Protein AF-A0A3B9ALX6-F1 (afdb_monomer)

Mean predicted aligned error: 11.9 Å

Secondary structure (DSSP, 8-state):
-HHHHHHHHHHHHHHHHHHTT-----S-----TTPPPPPPP--TTEEEEPPEEEEE---SS-TT----S--EEEEE--EEEESSPPBHHHHHHHHHHHHHHHHHHHTT-B----S-S---SSPPB-SGGGGG--TTTTT-TTS--TTGGGB--GGGSGGG---B-GGG-EEEEEEE-HHHHHTSPTTS---GGGGEEEEEEE-S--TTHHHHS-TTS--HHHHHHTTTSGGGTTSBP-S--HHHHHHHHHHHHHHHHHH-S-SS-PPPP-PPPHHHHHHHHTTT-SS-SSTTSSS-SB-TT--BSS---

Foldseek 3Di:
DVVVVVVVVVVVVVVVVVVVPDPDPPVDCPDDPPDDDDDDDDDPQKDKDAKDKAWPDPPPVPPPPPCPDPIDIDTDHIDIDGPDFAALQNLVVVLVVLLLVVQQVLVVQFDDDDPDPPDDPDGHHDPVCSVVDDPPVLCDDPDPNSCVVQWDDDPRDDPPDTDGDLVVSKDKFKDFQPVVVVPDDPPDPDDSVVRIDMDMDRQDAQLCCQCVVCVPDPCVVSSVDCSPPPVRRRPHDHRDDPVNQQRSQRVVQVVVVVVVPDPPDDDGRDDDDPRRVLSVLLVPDHPAPGSLRDPDLADPVRDGSDPDD

Structure (mmCIF, N/CA/C/O backbone):
data_AF-A0A3B9ALX6-F1
#
_entry.id   AF-A0A3B9ALX6-F1
#
loop_
_atom_site.group_PDB
_atom_site.id
_atom_site.type_symbol
_atom_site.label_atom_id
_atom_site.label_alt_id
_atom_site.label_comp_id
_atom_site.label_asym_id
_atom_site.label_entity_id
_atom_site.label_seq_id
_atom_site.pdbx_PDB_ins_code
_atom_site.Cartn_x
_atom_site.Cartn_y
_atom_site.Cartn_z
_atom_site.occupancy
_atom_site.B_iso_or_equiv
_atom_site.auth_seq_id
_atom_site.auth_comp_id
_atom_site.auth_asym_id
_atom_site.auth_atom_id
_atom_site.pdbx_PDB_model_num
ATOM 1 N N . MET A 1 1 ? 71.024 -20.162 21.682 1.00 55.72 1 MET A N 1
ATOM 2 C CA . MET A 1 1 ? 71.011 -18.723 21.321 1.00 55.72 1 MET A CA 1
ATOM 3 C C . MET A 1 1 ? 70.711 -18.464 19.838 1.00 55.72 1 MET A C 1
ATOM 5 O O . MET A 1 1 ? 69.825 -17.667 19.570 1.00 55.72 1 MET A O 1
ATOM 9 N N . LYS A 1 2 ? 71.318 -19.179 18.871 1.00 55.72 2 LYS A N 1
ATOM 10 C CA . LYS A 1 2 ? 71.062 -18.961 17.425 1.00 55.72 2 LYS A CA 1
ATOM 11 C C . LYS A 1 2 ? 69.601 -19.184 16.971 1.00 55.72 2 LYS A C 1
ATOM 13 O O . LYS A 1 2 ? 69.100 -18.382 16.195 1.00 55.72 2 LYS A O 1
ATOM 18 N N . LYS A 1 3 ? 68.883 -20.195 17.488 1.00 57.44 3 LYS A N 1
ATOM 19 C CA . LYS A 1 3 ? 67.459 -20.436 17.140 1.00 57.44 3 LYS A CA 1
ATOM 20 C C . LYS A 1 3 ? 66.511 -19.311 17.598 1.00 57.44 3 LYS A C 1
ATOM 22 O O . LYS A 1 3 ? 65.563 -18.999 16.890 1.00 57.44 3 LYS A O 1
ATOM 27 N N . LEU A 1 4 ? 66.807 -18.661 18.729 1.00 60.97 4 LEU A N 1
ATOM 28 C CA . LEU A 1 4 ? 66.015 -17.537 19.248 1.00 60.97 4 LEU A CA 1
ATOM 29 C C . LEU A 1 4 ? 66.218 -16.270 18.397 1.00 60.97 4 LEU A C 1
ATOM 31 O O . LEU A 1 4 ? 65.262 -15.559 18.114 1.00 60.97 4 LEU A O 1
ATOM 35 N N . GLN A 1 5 ? 67.444 -16.043 17.905 1.00 66.62 5 GLN A N 1
ATOM 36 C CA . GLN A 1 5 ? 67.754 -14.933 16.993 1.00 66.62 5 GLN A CA 1
ATOM 37 C C . GLN A 1 5 ? 67.078 -15.078 15.621 1.00 66.62 5 GLN A C 1
ATOM 39 O O . GLN A 1 5 ? 66.597 -14.088 15.082 1.00 66.62 5 GLN A O 1
ATOM 44 N N . HIS A 1 6 ? 66.986 -16.297 15.071 1.00 69.56 6 HIS A N 1
ATOM 45 C CA . HIS A 1 6 ? 66.300 -16.528 13.790 1.00 69.56 6 HIS A CA 1
ATOM 46 C C . HIS A 1 6 ? 64.781 -16.338 13.917 1.00 69.56 6 HIS A C 1
ATOM 48 O O . HIS A 1 6 ? 64.161 -15.775 13.022 1.00 69.56 6 HIS A O 1
ATOM 54 N N . SER A 1 7 ? 64.189 -16.735 15.050 1.00 73.69 7 SER A N 1
ATOM 55 C CA . SER A 1 7 ? 62.761 -16.521 15.316 1.00 73.69 7 SER A CA 1
ATOM 56 C C . SER A 1 7 ? 62.418 -15.039 15.518 1.00 73.69 7 SER A C 1
ATOM 58 O O . SER A 1 7 ? 61.363 -14.594 15.078 1.00 73.69 7 SER A O 1
ATOM 60 N N . PHE A 1 8 ? 63.319 -14.266 16.137 1.00 79.44 8 PHE A N 1
ATOM 61 C CA . PHE A 1 8 ? 63.150 -12.822 16.319 1.00 79.44 8 PHE A CA 1
ATOM 62 C C . PHE A 1 8 ? 63.258 -12.063 14.989 1.00 79.44 8 PHE A C 1
ATOM 64 O O . PHE A 1 8 ? 62.434 -11.201 14.711 1.00 79.44 8 PHE A O 1
ATOM 71 N N . LEU A 1 9 ? 64.215 -12.436 14.130 1.00 78.38 9 LEU A N 1
ATOM 72 C CA . LEU A 1 9 ? 64.346 -11.896 12.770 1.00 78.38 9 LEU A CA 1
ATOM 73 C C . LEU A 1 9 ? 63.114 -12.184 11.902 1.00 78.38 9 LEU A C 1
ATOM 75 O O . LEU A 1 9 ? 62.685 -11.315 11.150 1.00 78.38 9 LEU A O 1
ATOM 79 N N . LEU A 1 10 ? 62.521 -13.373 12.032 1.00 80.50 10 LEU A N 1
ATOM 80 C CA . LEU A 1 10 ? 61.328 -13.757 11.276 1.00 80.50 10 LEU A CA 1
ATOM 81 C C . LEU A 1 10 ? 60.083 -12.982 11.739 1.00 80.50 10 LEU A C 1
ATOM 83 O O . LEU A 1 10 ? 59.301 -12.537 10.904 1.00 80.50 10 LEU A O 1
ATOM 87 N N . LEU A 1 11 ? 59.947 -12.735 13.047 1.00 80.50 11 LEU A N 1
ATOM 88 C CA . LEU A 1 11 ? 58.916 -11.857 13.620 1.00 80.50 11 LEU A CA 1
ATOM 89 C C . LEU A 1 11 ? 59.075 -10.396 13.179 1.00 80.50 11 LEU A C 1
ATOM 91 O O . LEU A 1 11 ? 58.088 -9.745 12.852 1.00 80.50 11 LEU A O 1
ATOM 95 N N . LEU A 1 12 ? 60.310 -9.894 13.120 1.00 81.00 12 LEU A N 1
ATOM 96 C CA . LEU A 1 12 ? 60.612 -8.534 12.662 1.00 81.00 12 LEU A CA 1
ATOM 97 C C . LEU A 1 12 ? 60.322 -8.366 11.163 1.00 81.00 12 LEU A C 1
ATOM 99 O O . LEU A 1 12 ? 59.802 -7.336 10.744 1.00 81.00 12 LEU A O 1
ATOM 103 N N . PHE A 1 13 ? 60.584 -9.404 10.365 1.00 80.25 13 PHE A N 1
ATOM 104 C CA . PHE A 1 13 ? 60.240 -9.435 8.944 1.00 80.25 13 PHE A CA 1
ATOM 105 C C . PHE A 1 13 ? 58.720 -9.490 8.716 1.00 80.25 13 PHE A C 1
ATOM 107 O O . PHE A 1 13 ? 58.198 -8.788 7.854 1.00 80.25 13 PHE A O 1
ATOM 114 N N . LEU A 1 14 ? 57.989 -10.259 9.532 1.00 77.81 14 LEU A N 1
ATOM 115 C CA . LEU A 1 14 ? 56.522 -10.304 9.501 1.00 77.81 14 LEU A CA 1
ATOM 116 C C . LEU A 1 14 ? 55.895 -8.967 9.931 1.00 77.81 14 LEU A C 1
ATOM 118 O O . LEU A 1 14 ? 54.927 -8.519 9.321 1.00 77.81 14 LEU A O 1
ATOM 122 N N . ALA A 1 15 ? 56.477 -8.299 10.931 1.00 74.50 15 ALA A N 1
ATOM 123 C CA . ALA A 1 15 ? 56.065 -6.961 11.354 1.00 74.50 15 ALA A CA 1
ATOM 124 C C . ALA A 1 15 ? 56.340 -5.900 10.271 1.00 74.50 15 ALA A C 1
ATOM 126 O O . ALA A 1 15 ? 55.510 -5.020 10.053 1.00 74.50 15 ALA A O 1
ATOM 127 N N . ALA A 1 16 ? 57.458 -6.009 9.543 1.00 73.25 16 ALA A N 1
ATOM 128 C CA . ALA A 1 16 ? 57.767 -5.132 8.411 1.00 73.25 16 ALA A CA 1
ATOM 129 C C . ALA A 1 16 ? 56.810 -5.344 7.220 1.00 73.25 16 ALA A C 1
ATOM 131 O O . ALA A 1 16 ? 56.384 -4.373 6.596 1.00 73.25 16 ALA A O 1
ATOM 132 N N . LEU A 1 17 ? 56.407 -6.591 6.942 1.00 71.12 17 LEU A N 1
ATOM 133 C CA . LEU A 1 17 ? 55.386 -6.906 5.932 1.00 71.12 17 LEU A CA 1
ATOM 134 C C . LEU A 1 17 ? 53.999 -6.363 6.316 1.00 71.12 17 LEU A C 1
ATOM 136 O O . LEU A 1 17 ? 53.287 -5.847 5.455 1.00 71.12 17 LEU A O 1
ATOM 140 N N . ALA A 1 18 ? 53.635 -6.423 7.602 1.00 66.38 18 ALA A N 1
ATOM 141 C CA . ALA A 1 18 ? 52.386 -5.853 8.107 1.00 66.38 18 ALA A CA 1
ATOM 142 C C . ALA A 1 18 ? 52.375 -4.312 8.049 1.00 66.38 18 ALA A C 1
ATOM 144 O O . ALA A 1 18 ? 51.361 -3.723 7.683 1.00 66.38 18 ALA A O 1
ATOM 145 N N . ALA A 1 19 ? 53.508 -3.656 8.331 1.00 64.31 19 ALA A N 1
ATOM 146 C CA . ALA A 1 19 ? 53.644 -2.198 8.238 1.00 64.31 19 ALA A CA 1
ATOM 147 C C . ALA A 1 19 ? 53.643 -1.676 6.785 1.00 64.31 19 ALA A C 1
ATOM 149 O O . ALA A 1 19 ? 53.253 -0.537 6.540 1.00 64.31 19 ALA A O 1
ATOM 150 N N . SER A 1 20 ? 54.036 -2.505 5.810 1.00 58.59 20 SER A N 1
ATOM 151 C CA . SER A 1 20 ? 54.040 -2.139 4.385 1.00 58.59 20 SER A CA 1
ATOM 152 C C . SER A 1 20 ? 52.653 -2.180 3.726 1.00 58.59 20 SER A C 1
ATOM 154 O O . SER A 1 20 ? 52.511 -1.713 2.598 1.00 58.59 20 SER A O 1
ATOM 156 N N . CYS A 1 21 ? 51.628 -2.713 4.398 1.00 60.62 21 CYS A N 1
ATOM 157 C CA . CYS A 1 21 ? 50.251 -2.761 3.890 1.00 60.62 21 CYS A CA 1
ATOM 158 C C . CYS A 1 21 ? 49.402 -1.556 4.334 1.00 60.62 21 CYS A C 1
ATOM 160 O O . CYS A 1 21 ? 48.183 -1.660 4.461 1.00 60.62 21 CYS A O 1
ATOM 162 N N . GLY A 1 22 ? 50.020 -0.397 4.563 1.00 58.09 22 GLY A N 1
ATOM 163 C CA . GLY A 1 22 ? 49.290 0.863 4.645 1.00 58.09 22 GLY A CA 1
ATOM 164 C C . GLY A 1 22 ? 48.881 1.297 3.241 1.00 58.09 22 GLY A C 1
ATOM 165 O O . GLY A 1 22 ? 49.732 1.713 2.458 1.00 58.09 22 GLY A O 1
ATOM 166 N N . ARG A 1 23 ? 47.592 1.194 2.897 1.00 61.50 23 ARG A N 1
ATOM 167 C CA . ARG A 1 23 ? 47.055 1.809 1.674 1.00 61.50 23 ARG A CA 1
ATOM 168 C C . ARG A 1 23 ? 47.271 3.321 1.767 1.00 61.50 23 ARG A C 1
ATOM 170 O O . ARG A 1 23 ? 46.512 4.010 2.437 1.00 61.50 23 ARG A O 1
ATOM 177 N N . SER A 1 24 ? 48.313 3.839 1.120 1.00 62.28 24 SER A N 1
ATOM 178 C CA . SER A 1 24 ? 48.444 5.276 0.900 1.00 62.28 24 SER A CA 1
ATOM 179 C C . SER A 1 24 ? 47.418 5.672 -0.159 1.00 62.28 24 SER A C 1
ATOM 181 O O . SER A 1 24 ? 47.592 5.355 -1.339 1.00 62.28 24 SER A O 1
ATOM 183 N N . GLU A 1 25 ? 46.331 6.323 0.245 1.00 64.69 25 GLU A N 1
ATOM 184 C CA . GLU A 1 25 ? 45.408 6.956 -0.696 1.00 64.69 25 GLU A CA 1
ATOM 185 C C . GLU A 1 25 ? 46.153 8.103 -1.387 1.00 64.69 25 GLU A C 1
ATOM 187 O O . GLU A 1 25 ? 46.295 9.198 -0.852 1.00 64.69 25 GLU A O 1
ATOM 192 N N . GLY A 1 26 ? 46.717 7.831 -2.566 1.00 66.06 26 GLY A N 1
ATOM 193 C CA . GLY A 1 26 ? 47.558 8.758 -3.330 1.00 66.06 26 GLY A CA 1
ATOM 194 C C . GLY A 1 26 ? 46.793 9.920 -3.972 1.00 66.06 26 GLY A C 1
ATOM 195 O O . GLY A 1 26 ? 47.087 10.274 -5.109 1.00 66.06 26 GLY A O 1
ATOM 196 N N . GLY A 1 27 ? 45.763 10.452 -3.304 1.00 73.94 27 GLY A N 1
ATOM 197 C CA . GLY A 1 27 ? 44.855 11.466 -3.851 1.00 73.94 27 GLY A CA 1
ATOM 198 C C . GLY A 1 27 ? 44.012 10.977 -5.036 1.00 73.94 27 GLY A C 1
ATOM 199 O O . GLY A 1 27 ? 43.423 11.786 -5.748 1.00 73.94 27 GLY A O 1
ATOM 200 N N . GLN A 1 28 ? 43.969 9.665 -5.281 1.00 80.06 28 GLN A N 1
ATOM 201 C CA . GLN A 1 28 ? 43.178 9.066 -6.353 1.00 80.06 28 GLN A CA 1
ATOM 202 C C . GLN A 1 28 ? 41.704 8.977 -5.940 1.00 80.06 28 GLN A C 1
ATOM 204 O O . GLN A 1 28 ? 41.390 8.680 -4.790 1.00 80.06 28 GLN A O 1
ATOM 209 N N . LEU A 1 29 ? 40.794 9.197 -6.891 1.00 80.88 29 LEU A N 1
ATOM 210 C CA . LEU A 1 29 ? 39.352 9.036 -6.698 1.00 80.88 29 LEU A CA 1
ATOM 211 C C . LEU A 1 29 ? 39.003 7.540 -6.569 1.00 80.88 29 LEU A C 1
ATOM 213 O O . LEU A 1 29 ? 38.643 6.895 -7.548 1.00 80.88 29 LEU A O 1
ATOM 217 N N . VAL A 1 30 ? 39.146 6.985 -5.362 1.00 80.56 30 VAL A N 1
ATOM 218 C CA . VAL A 1 30 ? 38.919 5.555 -5.055 1.00 80.56 30 VAL A CA 1
ATOM 219 C C . VAL A 1 30 ? 37.537 5.259 -4.458 1.00 80.56 30 VAL A C 1
ATOM 221 O O . VAL A 1 30 ? 37.199 4.103 -4.212 1.00 80.56 30 VAL A O 1
ATOM 224 N N . GLY A 1 31 ? 36.711 6.293 -4.280 1.00 80.88 31 GLY A N 1
ATOM 225 C CA . GLY A 1 31 ? 35.384 6.184 -3.676 1.00 80.88 31 GLY A CA 1
ATOM 226 C C . GLY A 1 31 ? 35.414 6.192 -2.145 1.00 80.88 31 GLY A C 1
ATOM 227 O O . GLY A 1 31 ? 36.470 6.230 -1.520 1.00 80.88 31 GLY A O 1
ATOM 228 N N . VAL A 1 32 ? 34.229 6.204 -1.533 1.00 82.62 32 VAL A N 1
ATOM 229 C CA . VAL A 1 32 ? 34.081 6.239 -0.070 1.00 82.62 32 VAL A CA 1
ATOM 230 C C . VAL A 1 32 ? 34.352 4.849 0.505 1.00 82.62 32 VAL A C 1
ATOM 232 O O . VAL A 1 32 ? 33.689 3.881 0.126 1.00 82.62 32 VAL A O 1
ATOM 235 N N . ALA A 1 33 ? 35.312 4.754 1.426 1.00 80.81 33 ALA A N 1
ATOM 236 C CA . ALA A 1 33 ? 35.613 3.517 2.139 1.00 80.81 33 ALA A CA 1
ATOM 237 C C . ALA A 1 33 ? 34.437 3.078 3.039 1.00 80.81 33 ALA A C 1
ATOM 239 O O . ALA A 1 33 ? 33.672 3.907 3.522 1.00 80.81 33 ALA A O 1
ATOM 240 N N . ASN A 1 34 ? 34.318 1.769 3.290 1.00 77.75 34 ASN A N 1
ATOM 241 C CA . ASN A 1 34 ? 33.331 1.164 4.202 1.00 77.75 34 ASN A CA 1
ATOM 242 C C . ASN A 1 34 ? 31.850 1.342 3.813 1.00 77.75 34 ASN A C 1
ATOM 244 O O . ASN A 1 34 ? 30.987 1.439 4.681 1.00 77.75 34 ASN A O 1
ATOM 248 N N . ARG A 1 35 ? 31.525 1.341 2.515 1.00 76.81 35 ARG A N 1
ATOM 249 C CA . ARG A 1 35 ? 30.131 1.171 2.071 1.00 76.81 35 ARG A CA 1
ATOM 250 C C . ARG A 1 35 ? 29.654 -0.267 2.352 1.00 76.81 35 ARG A C 1
ATOM 252 O O . ARG A 1 35 ? 30.428 -1.199 2.100 1.00 76.81 35 ARG A O 1
ATOM 259 N N . PRO A 1 36 ? 28.412 -0.469 2.830 1.00 74.25 36 PRO A N 1
ATOM 260 C CA . PRO A 1 36 ? 27.822 -1.802 2.918 1.00 74.25 36 PRO A CA 1
ATOM 261 C C . PRO A 1 36 ? 27.754 -2.447 1.526 1.00 74.25 36 PRO A C 1
ATOM 263 O O . PRO A 1 36 ? 27.686 -1.762 0.502 1.00 74.25 36 PRO A O 1
ATOM 266 N N . LYS A 1 37 ? 27.848 -3.779 1.480 1.00 72.31 37 LYS A N 1
ATOM 267 C CA . LYS A 1 37 ? 27.740 -4.540 0.231 1.00 72.31 37 LYS A CA 1
ATOM 268 C C . LYS A 1 37 ? 26.280 -4.895 -0.006 1.00 72.31 37 LYS A C 1
ATOM 270 O O . LYS A 1 37 ? 25.764 -5.713 0.748 1.00 72.31 37 LYS A O 1
ATOM 275 N N . TRP A 1 38 ? 25.725 -4.386 -1.106 1.00 71.19 38 TRP A N 1
ATOM 276 C CA . TRP A 1 38 ? 24.379 -4.720 -1.566 1.00 71.19 38 TRP A CA 1
ATOM 277 C C . TRP A 1 38 ? 24.173 -6.231 -1.620 1.00 71.19 38 TRP A C 1
ATOM 279 O O . TRP A 1 38 ? 24.866 -6.943 -2.362 1.00 71.19 38 TRP A O 1
ATOM 289 N N . LYS A 1 39 ? 23.211 -6.715 -0.840 1.00 67.81 39 LYS A N 1
ATOM 290 C CA . LYS A 1 39 ? 22.700 -8.078 -0.968 1.00 67.81 39 LYS A CA 1
ATOM 291 C C . LYS A 1 39 ? 21.459 -7.995 -1.845 1.00 67.81 39 LYS A C 1
ATOM 293 O O . LYS A 1 39 ? 20.621 -7.130 -1.644 1.00 67.81 39 LYS A O 1
ATOM 298 N N . GLY A 1 40 ? 21.362 -8.862 -2.853 1.00 69.12 40 GLY A N 1
ATOM 299 C CA . GLY A 1 40 ? 20.175 -8.898 -3.707 1.00 69.12 40 GLY A CA 1
ATOM 300 C C . GLY A 1 40 ? 18.915 -9.018 -2.849 1.00 69.12 40 GLY A C 1
ATOM 301 O O . GLY A 1 40 ? 18.830 -9.924 -2.022 1.00 69.12 40 GLY A O 1
ATOM 302 N N . ILE A 1 41 ? 17.980 -8.091 -3.033 1.00 73.00 41 ILE A N 1
ATOM 303 C CA . ILE A 1 41 ? 16.702 -8.082 -2.324 1.00 73.00 41 ILE A CA 1
ATOM 304 C C . ILE A 1 41 ? 15.716 -8.904 -3.146 1.00 73.00 41 ILE A C 1
ATOM 306 O O . ILE A 1 41 ? 15.626 -8.717 -4.356 1.00 73.00 41 ILE A O 1
ATOM 310 N N . ASN A 1 42 ? 14.984 -9.806 -2.498 1.00 79.06 42 ASN A N 1
ATOM 311 C CA . ASN A 1 42 ? 13.787 -10.403 -3.074 1.00 79.06 42 ASN A CA 1
ATOM 312 C C . ASN A 1 42 ? 12.647 -10.252 -2.061 1.00 79.06 42 ASN A C 1
ATOM 314 O O . ASN A 1 42 ? 12.594 -11.044 -1.115 1.00 79.06 42 ASN A O 1
ATOM 318 N N . PRO A 1 43 ? 11.790 -9.223 -2.199 1.00 83.88 43 PRO A N 1
ATOM 319 C CA . PRO A 1 43 ? 10.657 -9.043 -1.304 1.00 83.88 43 PRO A CA 1
ATOM 320 C C . PRO A 1 43 ? 9.721 -10.254 -1.370 1.00 83.88 43 PRO A C 1
ATOM 322 O O . PRO A 1 43 ? 9.560 -10.879 -2.421 1.00 83.88 43 PRO A O 1
ATOM 325 N N . TYR A 1 44 ? 9.097 -10.589 -0.245 1.00 85.69 44 TYR A N 1
ATOM 326 C CA . TYR A 1 44 ? 8.102 -11.657 -0.208 1.00 85.69 44 TYR A CA 1
ATOM 327 C C . TYR A 1 44 ? 6.905 -11.321 -1.115 1.00 85.69 44 TYR A C 1
ATOM 329 O O . TYR A 1 44 ? 6.475 -10.166 -1.163 1.00 85.69 44 TYR A O 1
ATOM 337 N N . GLY A 1 45 ? 6.397 -12.326 -1.837 1.00 87.12 45 GLY A N 1
ATOM 338 C CA . GLY A 1 45 ? 5.273 -12.177 -2.772 1.00 87.12 45 GLY A CA 1
ATOM 339 C C . GLY A 1 45 ? 5.612 -11.437 -4.071 1.00 87.12 45 GLY A C 1
ATOM 340 O O . GLY A 1 45 ? 4.718 -11.163 -4.860 1.00 87.12 45 GLY A O 1
ATOM 341 N N . MET A 1 46 ? 6.886 -11.106 -4.318 1.00 89.44 46 MET A N 1
ATOM 342 C CA . MET A 1 46 ? 7.316 -10.418 -5.537 1.00 89.44 46 MET A CA 1
ATOM 343 C C . MET A 1 46 ? 8.215 -11.271 -6.427 1.00 89.44 46 MET A C 1
ATOM 345 O O . MET A 1 46 ? 9.010 -12.095 -5.971 1.00 89.44 46 MET A O 1
ATOM 349 N N . VAL A 1 47 ? 8.131 -11.002 -7.727 1.00 90.62 47 VAL A N 1
ATOM 350 C CA . VAL A 1 47 ? 8.951 -11.601 -8.777 1.00 90.62 47 VAL A CA 1
ATOM 351 C C . VAL A 1 47 ? 9.746 -10.513 -9.489 1.00 90.62 47 VAL A C 1
ATOM 353 O O . VAL A 1 47 ? 9.243 -9.432 -9.794 1.00 90.62 47 VAL A O 1
ATOM 356 N N . TYR A 1 48 ? 11.013 -10.816 -9.776 1.00 90.88 48 TYR A N 1
ATOM 357 C CA . TYR A 1 48 ? 11.873 -9.943 -10.565 1.00 90.88 48 TYR A CA 1
ATOM 358 C C . TYR A 1 48 ? 11.517 -10.012 -12.053 1.00 90.88 48 TYR A C 1
ATOM 360 O O . TYR A 1 48 ? 11.644 -11.057 -12.695 1.00 90.88 48 TYR A O 1
ATOM 368 N N . VAL A 1 49 ? 11.137 -8.868 -12.611 1.00 90.69 49 VAL A N 1
ATOM 369 C CA . VAL A 1 49 ? 10.922 -8.654 -14.038 1.00 90.69 49 VAL A CA 1
ATOM 370 C C . VAL A 1 49 ? 12.226 -8.115 -14.647 1.00 90.69 49 VAL A C 1
ATOM 372 O O . VAL A 1 49 ? 12.696 -7.049 -14.242 1.00 90.69 49 VAL A O 1
ATOM 375 N N . PRO A 1 50 ? 12.850 -8.820 -15.612 1.00 91.69 50 PRO A N 1
ATOM 376 C CA . PRO A 1 50 ? 14.138 -8.419 -16.173 1.00 91.69 50 PRO A CA 1
ATOM 377 C C . PRO A 1 50 ? 14.017 -7.178 -17.062 1.00 91.69 50 PRO A C 1
ATOM 379 O O . PRO A 1 50 ? 13.003 -6.971 -17.731 1.00 91.69 50 PRO A O 1
ATOM 382 N N . SER A 1 51 ? 15.086 -6.378 -17.135 1.00 92.56 51 SER A N 1
ATOM 383 C CA . SER A 1 51 ? 15.125 -5.216 -18.029 1.00 92.56 51 SER A CA 1
ATOM 384 C C . SER A 1 51 ? 14.990 -5.628 -19.492 1.00 92.56 51 SER A C 1
ATOM 386 O O . SER A 1 51 ? 15.613 -6.602 -19.920 1.00 92.56 51 SER A O 1
ATOM 388 N N . GLY A 1 52 ? 14.275 -4.830 -20.271 1.00 90.62 52 GLY A N 1
ATOM 389 C CA . GLY A 1 52 ? 14.083 -5.069 -21.695 1.00 90.62 52 GLY A CA 1
ATOM 390 C C . GLY A 1 52 ? 13.506 -3.856 -22.403 1.00 90.62 52 GLY A C 1
ATOM 391 O O . GLY A 1 52 ? 13.459 -2.752 -21.857 1.00 90.62 52 GLY A O 1
ATOM 392 N N . SER A 1 53 ? 13.094 -4.053 -23.647 1.00 89.06 53 SER A N 1
ATOM 393 C CA . SER A 1 53 ? 12.464 -3.020 -24.463 1.00 89.06 53 SER A CA 1
ATOM 394 C C . SER A 1 53 ? 11.039 -3.413 -24.807 1.00 89.06 53 SER A C 1
ATOM 396 O O . SER A 1 53 ? 10.784 -4.546 -25.202 1.00 89.06 53 SER A O 1
ATOM 398 N N . LEU A 1 54 ? 10.127 -2.454 -24.696 1.00 84.62 54 LEU A N 1
ATOM 399 C CA . LEU A 1 54 ? 8.733 -2.589 -25.086 1.00 84.62 54 LEU A CA 1
ATOM 400 C C . LEU A 1 54 ? 8.454 -1.645 -26.254 1.00 84.62 54 LEU A C 1
ATOM 402 O O . LEU A 1 54 ? 8.703 -0.444 -26.148 1.00 84.62 54 LEU A O 1
ATOM 406 N N . THR A 1 55 ? 7.914 -2.169 -27.351 1.00 81.69 55 THR A N 1
ATOM 407 C CA . THR A 1 55 ? 7.387 -1.354 -28.451 1.00 81.69 55 THR A CA 1
ATOM 408 C C . THR A 1 55 ? 5.875 -1.228 -28.304 1.00 81.69 55 THR A C 1
ATOM 410 O O . THR A 1 55 ? 5.141 -2.214 -28.391 1.00 81.69 55 THR A O 1
ATOM 413 N N . ILE A 1 56 ? 5.422 0.000 -28.065 1.00 76.75 56 ILE A N 1
ATOM 414 C CA . ILE A 1 56 ? 4.016 0.369 -27.878 1.00 76.75 56 ILE A CA 1
ATOM 415 C C . ILE A 1 56 ? 3.526 1.062 -29.135 1.00 76.75 56 ILE A C 1
ATOM 417 O O . ILE A 1 56 ? 4.262 1.840 -29.735 1.00 76.75 56 ILE A O 1
ATOM 421 N N . GLY A 1 57 ? 2.276 0.820 -29.518 1.00 67.31 57 GLY A N 1
ATOM 422 C CA . GLY A 1 57 ? 1.673 1.473 -30.679 1.00 67.31 57 GLY A CA 1
ATOM 423 C C . GLY A 1 57 ? 1.917 0.744 -32.000 1.00 67.31 57 GLY A C 1
ATOM 424 O O . GLY A 1 57 ? 1.746 1.348 -33.055 1.00 67.31 57 GLY A O 1
ATOM 425 N N . SER A 1 58 ? 2.289 -0.542 -31.973 1.00 61.62 58 SER A N 1
ATOM 426 C CA . SER A 1 58 ? 2.125 -1.414 -33.141 1.00 61.62 58 SER A CA 1
ATOM 427 C C . SER A 1 58 ? 0.625 -1.627 -33.374 1.00 61.62 58 SER A C 1
ATOM 429 O O . SER A 1 58 ? -0.018 -2.459 -32.736 1.00 61.62 58 SER A O 1
ATOM 431 N N . GLY A 1 59 ? 0.053 -0.787 -34.234 1.00 54.88 59 GLY A N 1
ATOM 432 C CA . GLY A 1 59 ? -1.342 -0.854 -34.637 1.00 54.88 59 GLY A CA 1
ATOM 433 C C . GLY A 1 59 ? -1.596 -2.025 -35.579 1.00 54.88 59 GLY A C 1
ATOM 434 O O . GLY A 1 59 ? -1.520 -1.856 -36.790 1.00 54.88 59 GLY A O 1
ATOM 435 N N . ASP A 1 60 ? -1.987 -3.171 -35.028 1.00 49.66 60 ASP A N 1
ATOM 436 C CA . ASP A 1 60 ? -2.767 -4.165 -35.782 1.00 49.66 60 ASP A CA 1
ATOM 437 C C . ASP A 1 60 ? -4.247 -3.750 -35.913 1.00 49.66 60 ASP A C 1
ATOM 439 O O . ASP A 1 60 ? -4.996 -4.342 -36.687 1.00 49.66 60 ASP A O 1
ATOM 443 N N . GLU A 1 61 ? -4.682 -2.703 -35.198 1.00 52.84 61 GLU A N 1
ATOM 444 C CA . GLU A 1 61 ? -6.023 -2.116 -35.350 1.00 52.84 61 GLU A CA 1
ATOM 445 C C . GLU A 1 61 ? -6.137 -1.150 -36.542 1.00 52.84 61 GLU A C 1
ATOM 447 O O . GLU A 1 61 ? -7.242 -0.759 -36.921 1.00 52.84 61 GLU A O 1
ATOM 452 N N . ASP A 1 62 ? -5.025 -0.779 -37.186 1.00 53.47 62 ASP A N 1
ATOM 453 C CA . ASP A 1 62 ? -5.048 0.108 -38.350 1.00 53.47 62 ASP A CA 1
ATOM 454 C C . ASP A 1 62 ? -5.061 -0.688 -39.663 1.00 53.47 62 ASP A C 1
ATOM 456 O O . ASP A 1 62 ? -4.086 -0.740 -40.417 1.00 53.47 62 ASP A O 1
ATOM 460 N N . ILE A 1 63 ? -6.223 -1.273 -39.972 1.00 57.31 63 ILE A N 1
ATOM 461 C CA . ILE A 1 63 ? -6.502 -1.951 -41.255 1.00 57.31 63 ILE A CA 1
ATOM 462 C C . ILE A 1 63 ? -6.201 -1.018 -42.450 1.00 57.31 63 ILE A C 1
ATOM 464 O O . ILE A 1 63 ? -5.876 -1.477 -43.546 1.00 57.31 63 ILE A O 1
ATOM 468 N N . SER A 1 64 ? -6.279 0.301 -42.240 1.00 66.75 64 SER A N 1
ATOM 469 C CA . SER A 1 64 ? -6.088 1.322 -43.270 1.00 66.75 64 SER A CA 1
ATOM 470 C C . SER A 1 64 ? -4.639 1.785 -43.468 1.00 66.75 64 SER A C 1
ATOM 472 O O . SER A 1 64 ? -4.386 2.532 -44.412 1.00 66.75 64 SER A O 1
ATOM 474 N N . ARG A 1 65 ? -3.682 1.339 -42.633 1.00 58.34 65 ARG A N 1
ATOM 475 C CA . ARG A 1 65 ? -2.275 1.804 -42.623 1.00 58.34 65 ARG A CA 1
ATOM 476 C C . ARG A 1 65 ? -2.134 3.335 -42.584 1.00 58.34 65 ARG A C 1
ATOM 478 O O . ARG A 1 65 ? -1.193 3.892 -43.152 1.00 58.34 65 ARG A O 1
ATOM 485 N N . SER A 1 66 ? -3.065 4.017 -41.928 1.00 64.94 66 SER A N 1
ATOM 486 C CA . SER A 1 66 ? -3.084 5.474 -41.789 1.00 64.94 66 SER A CA 1
ATOM 487 C C . SER A 1 66 ? -2.015 6.014 -40.824 1.00 64.94 66 SER A C 1
ATOM 489 O O . SER A 1 66 ? -1.778 7.220 -40.817 1.00 64.94 66 SER A O 1
ATOM 491 N N . LEU A 1 67 ? -1.338 5.154 -40.044 1.00 62.06 67 LEU A N 1
ATOM 492 C CA . LEU A 1 67 ? -0.204 5.501 -39.163 1.00 62.06 67 LEU A CA 1
ATOM 493 C C . LEU A 1 67 ? -0.530 6.631 -38.165 1.00 62.06 67 LEU A C 1
ATOM 495 O O . LEU A 1 67 ? 0.322 7.465 -37.845 1.00 62.06 67 LEU A O 1
ATOM 499 N N . VAL A 1 68 ? -1.769 6.659 -37.663 1.00 63.75 68 VAL A N 1
ATOM 500 C CA . VAL A 1 68 ? -2.255 7.714 -36.752 1.00 63.75 68 VAL A CA 1
ATOM 501 C C . VAL A 1 68 ? -1.511 7.688 -35.407 1.00 63.75 68 VAL A C 1
ATOM 503 O O . VAL A 1 68 ? -1.280 8.741 -34.813 1.00 63.75 68 VAL A O 1
ATOM 506 N N . ALA A 1 69 ? -1.063 6.511 -34.960 1.00 65.06 69 ALA A N 1
ATOM 507 C CA . ALA A 1 69 ? -0.170 6.349 -33.817 1.00 65.06 69 ALA A CA 1
ATOM 508 C C . ALA A 1 69 ? 1.188 5.806 -34.289 1.00 65.06 69 ALA A C 1
ATOM 510 O O . ALA A 1 69 ? 1.266 4.735 -34.885 1.00 65.06 69 ALA A O 1
ATOM 511 N N . GLN A 1 70 ? 2.263 6.557 -34.038 1.00 70.69 70 GLN A N 1
ATOM 512 C CA . GLN A 1 70 ? 3.628 6.095 -34.302 1.00 70.69 70 GLN A CA 1
ATOM 513 C C . GLN A 1 70 ? 4.074 5.146 -33.184 1.00 70.69 70 GLN A C 1
ATOM 515 O O . GLN A 1 70 ? 3.923 5.514 -32.010 1.00 70.69 70 GLN A O 1
ATOM 520 N N . PRO A 1 71 ? 4.656 3.978 -33.511 1.00 77.12 71 PRO A N 1
ATOM 521 C CA . PRO A 1 71 ? 5.163 3.077 -32.495 1.00 77.12 71 PRO A CA 1
ATOM 522 C C . PRO A 1 71 ? 6.322 3.735 -31.738 1.00 77.12 71 PRO A C 1
ATOM 524 O O . PRO A 1 71 ? 7.217 4.343 -32.331 1.00 77.12 71 PRO A O 1
ATOM 527 N N . LYS A 1 72 ? 6.304 3.626 -30.412 1.00 83.12 72 LYS A N 1
ATOM 528 C CA . LYS A 1 72 ? 7.352 4.118 -29.517 1.00 83.12 72 LYS A CA 1
ATOM 529 C C . LYS A 1 72 ? 8.001 2.932 -28.828 1.00 83.12 72 LYS A C 1
ATOM 531 O O . LYS A 1 72 ? 7.317 2.142 -28.185 1.00 83.12 72 LYS A O 1
ATOM 536 N N . THR A 1 73 ? 9.321 2.839 -28.928 1.00 86.94 73 THR A N 1
ATOM 537 C CA . THR A 1 73 ? 10.097 1.857 -28.169 1.00 86.94 73 THR A CA 1
ATOM 538 C C . THR A 1 73 ? 10.594 2.493 -26.881 1.00 86.94 73 THR A C 1
ATOM 540 O O . THR A 1 73 ? 11.246 3.537 -26.910 1.00 86.94 73 THR A O 1
ATOM 543 N N . ILE A 1 74 ? 10.275 1.867 -25.754 1.00 88.25 74 ILE A N 1
ATOM 544 C CA . ILE A 1 74 ? 10.621 2.322 -24.409 1.00 88.25 74 ILE A CA 1
ATOM 545 C C . ILE A 1 74 ? 11.489 1.250 -23.760 1.00 88.25 74 ILE A C 1
ATOM 547 O O . ILE A 1 74 ? 11.171 0.064 -23.805 1.00 88.25 74 ILE A O 1
ATOM 551 N N . SER A 1 75 ? 12.605 1.666 -23.169 1.00 92.06 75 SER A N 1
ATOM 552 C CA . SER A 1 75 ? 13.456 0.794 -22.361 1.00 92.06 75 SER A CA 1
ATOM 553 C C . SER A 1 75 ? 12.947 0.753 -20.923 1.00 92.06 75 SER A C 1
ATOM 555 O O . SER A 1 75 ? 12.833 1.804 -20.289 1.00 92.06 75 SER A O 1
ATOM 557 N N . ILE A 1 76 ? 12.693 -0.443 -20.404 1.00 91.81 76 ILE A N 1
ATOM 558 C CA . ILE A 1 76 ? 12.233 -0.680 -19.036 1.00 91.81 76 ILE A CA 1
ATOM 559 C C . ILE A 1 76 ? 13.397 -1.271 -18.243 1.00 91.81 76 ILE A C 1
ATOM 561 O O . ILE A 1 76 ? 14.022 -2.251 -18.656 1.00 91.81 76 ILE A O 1
ATOM 565 N N . GLN A 1 77 ? 13.724 -0.641 -17.115 1.00 91.94 77 GLN A N 1
ATOM 566 C CA . GLN A 1 77 ? 14.700 -1.180 -16.169 1.00 91.94 77 GLN A CA 1
ATOM 567 C C . GLN A 1 77 ? 14.074 -2.333 -15.393 1.00 91.94 77 GLN A C 1
ATOM 569 O O . GLN A 1 77 ? 12.868 -2.342 -15.190 1.00 91.94 77 GLN A O 1
ATOM 574 N N . GLY A 1 78 ? 14.880 -3.313 -14.981 1.00 90.44 78 GLY A N 1
ATOM 575 C CA . GLY A 1 78 ? 14.354 -4.456 -14.244 1.00 90.44 78 GLY A CA 1
ATOM 576 C C . GLY A 1 78 ? 13.824 -4.029 -12.879 1.00 90.44 78 GLY A C 1
ATOM 577 O O . GLY A 1 78 ? 14.479 -3.256 -12.181 1.00 90.44 78 GLY A O 1
ATOM 578 N N . PHE A 1 79 ? 12.649 -4.528 -12.516 1.00 91.38 79 PHE A N 1
ATOM 579 C CA . PHE A 1 79 ? 11.917 -4.140 -11.313 1.00 91.38 79 PHE A CA 1
ATOM 580 C C . PHE A 1 79 ? 11.246 -5.363 -10.685 1.00 91.38 79 PHE A C 1
ATOM 582 O O . PHE A 1 79 ? 11.170 -6.421 -11.304 1.00 91.38 79 PHE A O 1
ATOM 589 N N . PHE A 1 80 ? 10.777 -5.230 -9.450 1.00 91.19 80 PHE A N 1
ATOM 590 C CA . PHE A 1 80 ? 9.994 -6.265 -8.780 1.00 91.19 80 PHE A CA 1
ATOM 591 C C . PHE A 1 80 ? 8.504 -5.951 -8.901 1.00 91.19 80 PHE A C 1
ATOM 593 O O . PHE A 1 80 ? 8.100 -4.797 -8.761 1.00 91.19 80 PHE A O 1
ATOM 600 N N . MET A 1 81 ? 7.698 -6.973 -9.163 1.00 91.69 81 MET A N 1
ATOM 601 C CA . MET A 1 81 ? 6.240 -6.884 -9.234 1.00 91.69 81 MET A CA 1
ATOM 602 C C . MET A 1 81 ? 5.636 -7.995 -8.383 1.00 91.69 81 MET A C 1
ATOM 604 O O . MET A 1 81 ? 6.200 -9.087 -8.344 1.00 91.69 81 MET A O 1
ATOM 608 N N . ASP A 1 82 ? 4.521 -7.719 -7.708 1.00 92.06 82 ASP A N 1
ATOM 609 C CA . ASP A 1 82 ? 3.793 -8.756 -6.971 1.00 92.06 82 ASP A CA 1
ATOM 610 C C . ASP A 1 82 ? 3.367 -9.883 -7.928 1.00 92.06 82 ASP A C 1
ATOM 612 O O . ASP A 1 82 ? 3.001 -9.633 -9.080 1.00 92.06 82 ASP A O 1
ATOM 616 N N . ASP A 1 83 ? 3.488 -11.130 -7.475 1.00 89.38 83 ASP A N 1
ATOM 617 C CA . ASP A 1 83 ? 3.202 -12.321 -8.283 1.00 89.38 83 ASP A CA 1
ATOM 618 C C . ASP A 1 83 ? 1.701 -12.550 -8.517 1.00 89.38 83 ASP A C 1
ATOM 620 O O . ASP A 1 83 ? 1.308 -13.168 -9.511 1.00 89.38 83 ASP A O 1
ATOM 624 N N . THR A 1 84 ? 0.879 -12.027 -7.613 1.00 89.75 84 THR A N 1
ATOM 625 C CA . THR A 1 84 ? -0.574 -12.160 -7.550 1.00 89.75 84 THR A CA 1
ATOM 626 C C . THR A 1 84 ? -1.209 -10.817 -7.192 1.00 89.75 84 THR A C 1
ATOM 628 O O . THR A 1 84 ? -0.541 -9.886 -6.737 1.00 89.75 84 THR A O 1
ATOM 631 N N . GLU A 1 85 ? -2.510 -10.667 -7.450 1.00 91.56 85 GLU A N 1
ATOM 632 C CA . GLU A 1 85 ? -3.238 -9.511 -6.938 1.00 91.56 85 GLU A CA 1
ATOM 633 C C . GLU A 1 85 ? -3.270 -9.520 -5.403 1.00 91.56 85 GLU A C 1
ATOM 635 O O . GLU A 1 85 ? -3.400 -10.575 -4.787 1.00 91.56 85 GLU A O 1
ATOM 640 N N . ILE A 1 86 ? -3.237 -8.329 -4.794 1.00 94.06 86 ILE A N 1
ATOM 641 C CA . ILE A 1 86 ? -3.321 -8.191 -3.336 1.00 94.06 86 ILE A CA 1
ATOM 642 C C . ILE A 1 86 ? -4.599 -8.846 -2.817 1.00 94.06 86 ILE A C 1
ATOM 644 O O . ILE A 1 86 ? -5.716 -8.506 -3.228 1.00 94.06 86 ILE A O 1
ATOM 648 N N . THR A 1 87 ? -4.414 -9.764 -1.883 1.00 94.88 87 THR A N 1
ATOM 649 C CA . THR A 1 87 ? -5.475 -10.560 -1.280 1.00 94.88 87 THR A CA 1
ATOM 650 C C . THR A 1 87 ? -6.244 -9.773 -0.217 1.00 94.88 87 THR A C 1
ATOM 652 O O . THR A 1 87 ? -5.764 -8.779 0.341 1.00 94.88 87 THR A O 1
ATOM 655 N N . ASN A 1 88 ? -7.458 -10.223 0.111 1.00 94.81 88 ASN A N 1
ATOM 656 C CA . ASN 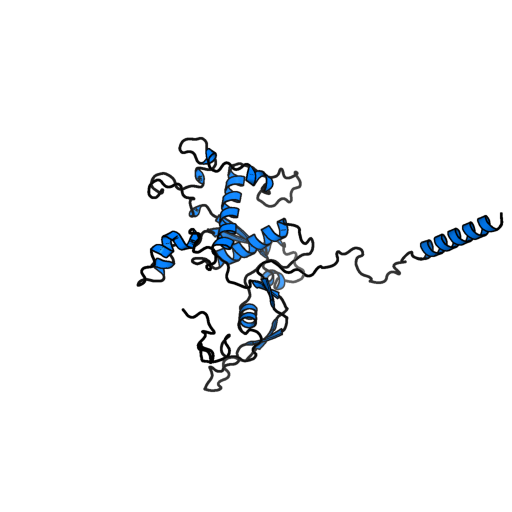A 1 88 ? -8.235 -9.653 1.211 1.00 94.81 88 ASN A CA 1
ATOM 657 C C . ASN A 1 88 ? -7.463 -9.728 2.534 1.00 94.81 88 ASN A C 1
ATOM 659 O O . ASN A 1 88 ? -7.514 -8.781 3.314 1.00 94.81 88 ASN A O 1
ATOM 663 N N . ASN A 1 89 ? -6.735 -10.820 2.783 1.00 95.44 89 ASN A N 1
ATOM 664 C CA . ASN A 1 89 ? -5.965 -10.988 4.014 1.00 95.44 89 ASN A CA 1
ATOM 665 C C . ASN A 1 89 ? -4.792 -9.995 4.120 1.00 95.44 89 ASN A C 1
ATOM 667 O O . ASN A 1 89 ? -4.611 -9.363 5.160 1.00 95.44 89 ASN A O 1
ATOM 671 N N . GLU A 1 90 ? -4.042 -9.786 3.036 1.00 95.00 90 GLU A N 1
ATOM 672 C CA . GLU A 1 90 ? -2.968 -8.781 2.993 1.00 95.00 90 GLU A CA 1
ATOM 673 C C . GLU A 1 90 ? -3.510 -7.359 3.163 1.00 95.00 90 GLU A C 1
ATOM 675 O O . GLU A 1 90 ? -2.922 -6.539 3.868 1.00 95.00 90 GLU A O 1
ATOM 680 N N . TYR A 1 91 ? -4.666 -7.056 2.565 1.00 96.44 91 TYR A N 1
ATOM 681 C CA . TYR A 1 91 ?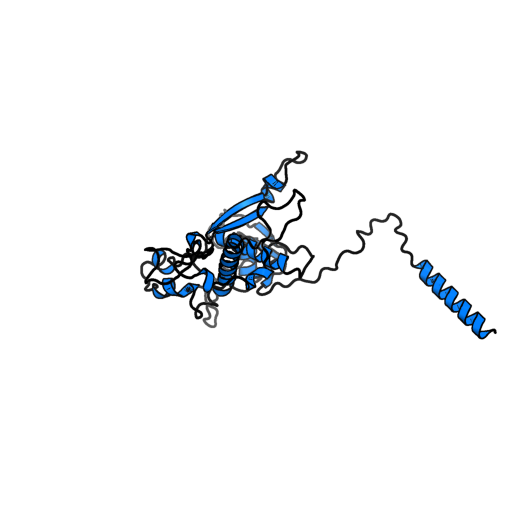 -5.294 -5.754 2.760 1.00 96.44 91 TYR A CA 1
ATOM 682 C C . TYR A 1 91 ? -5.837 -5.581 4.185 1.00 96.44 91 TYR A C 1
ATOM 684 O O . TYR A 1 91 ? -5.740 -4.491 4.747 1.00 96.44 91 TYR A O 1
ATOM 692 N N . ARG A 1 92 ? -6.362 -6.642 4.814 1.00 95.50 92 ARG A N 1
ATOM 693 C CA . ARG A 1 92 ? -6.771 -6.618 6.229 1.00 95.50 92 ARG A CA 1
ATOM 694 C C . ARG A 1 92 ? -5.604 -6.282 7.149 1.00 95.50 92 ARG A C 1
ATOM 696 O O . ARG A 1 92 ? -5.788 -5.464 8.040 1.00 95.50 92 ARG A O 1
ATOM 703 N N . GLN A 1 93 ? -4.397 -6.772 6.865 1.00 94.94 93 GLN A N 1
ATOM 704 C CA . GLN A 1 93 ? -3.199 -6.380 7.614 1.00 94.94 93 GLN A CA 1
ATOM 705 C C . GLN A 1 93 ? -2.988 -4.854 7.627 1.00 94.94 93 GLN A C 1
ATOM 707 O O . GLN A 1 93 ? -2.601 -4.290 8.651 1.00 94.94 93 GLN A O 1
ATOM 712 N N . PHE A 1 94 ? -3.266 -4.175 6.510 1.00 95.69 94 PHE A N 1
ATOM 713 C CA . PHE A 1 94 ? -3.213 -2.715 6.442 1.00 95.69 94 PHE A CA 1
ATOM 714 C C . PHE A 1 94 ? -4.326 -2.052 7.262 1.00 95.69 94 PHE A C 1
ATOM 716 O O . PHE A 1 94 ? -4.060 -1.092 7.986 1.00 95.69 94 PHE A O 1
ATOM 723 N N . VAL A 1 95 ? -5.559 -2.563 7.179 1.00 95.31 95 VAL A N 1
ATOM 724 C CA . VAL A 1 95 ? -6.691 -2.052 7.971 1.00 95.31 95 VAL A CA 1
ATOM 725 C C . VAL A 1 95 ? -6.413 -2.183 9.468 1.00 95.31 95 VAL A C 1
ATOM 727 O O . VAL A 1 95 ? -6.536 -1.195 10.189 1.00 95.31 95 VAL A O 1
ATOM 730 N N . ASP A 1 96 ? -5.976 -3.360 9.911 1.00 93.50 96 ASP A N 1
ATOM 731 C CA . ASP A 1 96 ? -5.673 -3.658 11.312 1.00 93.50 96 ASP A CA 1
ATOM 732 C C . ASP A 1 96 ? -4.531 -2.775 11.822 1.00 93.50 96 ASP A C 1
ATOM 734 O O . ASP A 1 96 ? -4.629 -2.183 12.891 1.00 93.50 96 ASP A O 1
ATOM 738 N N . TRP A 1 97 ? -3.489 -2.569 11.010 1.00 93.38 97 TRP A N 1
ATOM 739 C CA . TRP A 1 97 ? -2.410 -1.643 11.352 1.00 93.38 97 TRP A CA 1
ATOM 740 C C . TRP A 1 97 ? -2.917 -0.207 11.555 1.00 93.38 97 TRP A C 1
ATOM 742 O O . TRP A 1 97 ? -2.448 0.497 12.451 1.00 93.38 97 TRP A O 1
ATOM 752 N N . VAL A 1 98 ? -3.877 0.254 10.741 1.00 93.50 98 VAL A N 1
ATOM 753 C CA . VAL A 1 98 ? -4.474 1.589 10.906 1.00 93.50 98 VAL A CA 1
ATOM 754 C C . VAL A 1 98 ? -5.330 1.6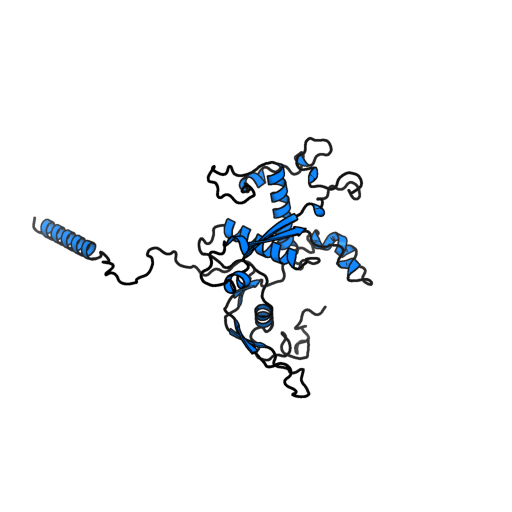45 12.168 1.00 93.50 98 VAL A C 1
ATOM 756 O O 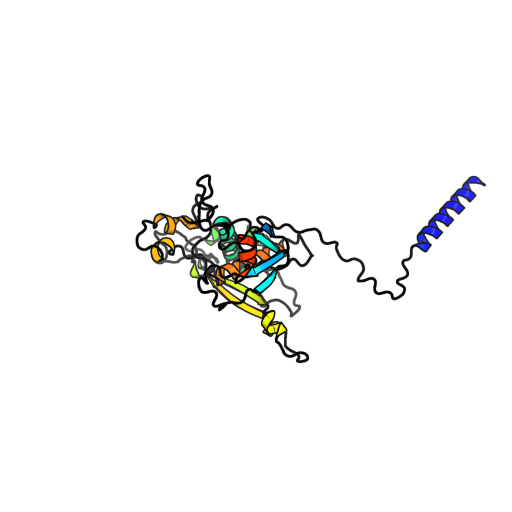. VAL A 1 98 ? -5.224 2.623 12.907 1.00 93.50 98 VAL A O 1
ATOM 759 N N . VAL A 1 99 ? -6.120 0.608 12.447 1.00 92.19 99 VAL A N 1
ATOM 760 C CA . VAL A 1 99 ? -6.901 0.477 13.687 1.00 92.19 99 VAL A CA 1
ATOM 761 C C . VAL A 1 99 ? -5.989 0.559 14.912 1.00 92.19 99 VAL A C 1
ATOM 763 O O . VAL A 1 99 ? -6.212 1.404 15.779 1.00 92.19 99 VAL A O 1
ATOM 766 N N . ASP A 1 100 ? -4.906 -0.216 14.930 1.00 90.75 100 ASP A N 1
ATOM 767 C CA . ASP A 1 100 ? -3.917 -0.203 16.008 1.00 90.75 100 ASP A CA 1
ATOM 768 C C . ASP A 1 100 ? -3.257 1.173 16.144 1.00 90.75 100 ASP A C 1
ATOM 770 O O . ASP A 1 100 ? -3.123 1.702 17.244 1.00 90.75 100 ASP A O 1
ATOM 774 N N . SER A 1 101 ? -2.909 1.816 15.023 1.00 89.44 101 SER A N 1
ATOM 775 C CA . SER A 1 101 ? -2.317 3.158 15.040 1.00 89.44 101 SER A CA 1
ATOM 776 C C . SER A 1 101 ? -3.247 4.214 15.645 1.00 89.44 101 SER A C 1
ATOM 778 O O . SER A 1 101 ? -2.785 5.165 16.277 1.00 89.44 101 SER A O 1
ATOM 780 N N . LEU A 1 102 ? -4.559 4.069 15.443 1.00 89.44 102 LEU A N 1
ATOM 781 C CA . LEU A 1 102 ? -5.562 4.963 16.010 1.00 89.44 102 LEU A CA 1
ATOM 782 C C . LEU A 1 102 ? -5.749 4.694 17.502 1.00 89.44 102 LEU A C 1
ATOM 784 O O . LEU A 1 102 ? -5.869 5.652 18.263 1.00 89.44 102 LEU A O 1
ATOM 788 N N . ALA A 1 103 ? -5.728 3.426 17.917 1.00 88.31 103 ALA A N 1
ATOM 789 C CA . ALA A 1 103 ? -5.803 3.053 19.324 1.00 88.31 103 ALA A CA 1
ATOM 790 C C . ALA A 1 103 ? -4.592 3.556 20.116 1.00 88.31 103 ALA A C 1
ATOM 792 O O . ALA A 1 103 ? -4.777 4.239 21.120 1.00 88.31 103 ALA A O 1
ATOM 793 N N . LEU A 1 104 ? -3.371 3.349 19.612 1.00 87.31 104 LEU A N 1
ATOM 794 C CA . LEU A 1 104 ? -2.144 3.864 20.236 1.00 87.31 104 LEU A CA 1
ATOM 795 C C . LEU A 1 104 ? -2.195 5.386 20.429 1.00 87.31 104 LEU A C 1
ATOM 797 O O . LEU A 1 104 ? -1.869 5.894 21.496 1.00 87.31 104 LEU A O 1
ATOM 801 N N . ARG A 1 105 ? -2.680 6.123 19.421 1.00 85.25 105 ARG A N 1
ATOM 802 C CA . ARG A 1 105 ? -2.865 7.582 19.517 1.00 85.25 105 ARG A CA 1
ATOM 803 C C . ARG A 1 105 ? -3.917 7.993 20.541 1.00 85.25 105 ARG A C 1
ATOM 805 O O . ARG A 1 105 ? -3.796 9.061 21.125 1.00 85.25 105 ARG A O 1
ATOM 812 N N . LYS A 1 106 ? -4.977 7.201 20.706 1.00 85.12 106 LYS A N 1
ATOM 813 C CA . LYS A 1 106 ? -6.055 7.482 21.663 1.00 85.12 106 LYS A CA 1
ATOM 814 C C . LYS A 1 106 ? -5.637 7.196 23.103 1.00 85.12 106 LYS A C 1
ATOM 816 O O . LYS A 1 106 ? -6.058 7.927 23.990 1.00 85.12 106 LYS A O 1
ATOM 821 N N . LEU A 1 107 ? -4.790 6.190 23.302 1.00 83.81 107 LEU A N 1
ATOM 822 C CA . LEU A 1 107 ? -4.211 5.821 24.594 1.00 83.81 107 LEU A CA 1
ATOM 823 C C . LEU A 1 107 ? -2.959 6.641 24.959 1.00 83.81 107 LEU A C 1
ATOM 825 O O . LEU A 1 107 ? -2.381 6.417 26.016 1.00 83.81 107 LEU A O 1
ATOM 829 N N . ASP A 1 108 ? -2.548 7.583 24.098 1.00 83.31 108 ASP A N 1
ATOM 830 C CA . ASP A 1 108 ? -1.334 8.404 24.247 1.00 83.31 108 ASP A CA 1
ATOM 831 C C . ASP A 1 108 ? -0.043 7.574 24.414 1.00 83.31 108 ASP A C 1
ATOM 833 O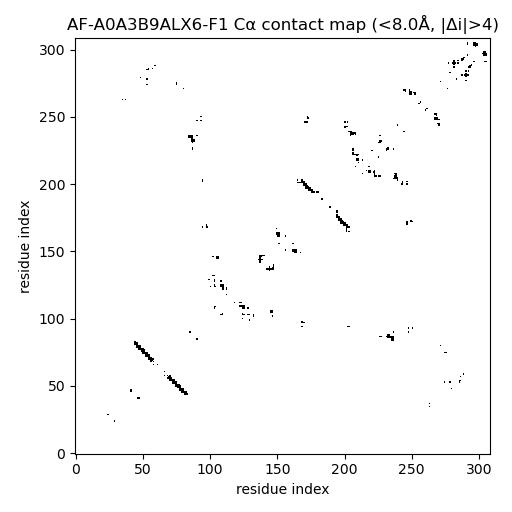 O . ASP A 1 108 ? 0.916 7.974 25.069 1.00 83.31 108 ASP A O 1
ATOM 837 N N . LEU A 1 109 ? -0.009 6.393 23.786 1.00 81.56 109 LEU A N 1
ATOM 838 C CA . LEU A 1 109 ? 1.137 5.481 23.775 1.00 81.56 109 LEU A CA 1
ATOM 839 C C . LEU A 1 109 ? 2.106 5.884 22.657 1.00 81.56 109 LEU A C 1
ATOM 841 O O . LEU A 1 109 ? 2.188 5.267 21.589 1.00 81.56 109 LEU A O 1
ATOM 845 N N . VAL A 1 110 ? 2.796 6.997 22.881 1.00 79.44 110 VAL A N 1
ATOM 846 C CA . VAL A 1 110 ? 3.761 7.580 21.946 1.00 79.44 110 VAL A CA 1
ATOM 847 C C . VAL A 1 110 ? 5.175 7.504 22.510 1.00 79.44 110 VAL A C 1
ATOM 849 O O . VAL A 1 110 ? 5.383 7.584 23.718 1.00 79.44 110 VAL A O 1
ATOM 852 N N . LEU A 1 111 ? 6.164 7.362 21.628 1.00 76.88 111 LEU A N 1
ATOM 853 C CA . LEU A 1 111 ? 7.565 7.425 22.027 1.00 76.88 111 LEU A CA 1
ATOM 854 C C . LEU A 1 111 ? 7.888 8.850 22.492 1.00 76.88 111 LEU A C 1
ATOM 856 O O . LEU A 1 111 ? 7.562 9.821 21.806 1.00 76.88 111 LEU A O 1
ATOM 860 N N . GLU A 1 112 ? 8.557 8.976 23.639 1.00 66.81 112 GLU A N 1
ATOM 861 C CA . GLU A 1 112 ? 9.070 10.261 24.115 1.00 66.81 112 GLU A CA 1
ATOM 862 C C . GLU A 1 112 ? 10.128 10.784 23.130 1.00 66.81 112 GLU A C 1
ATOM 864 O O . GLU A 1 112 ? 11.258 10.293 23.066 1.00 66.81 112 GLU A O 1
ATOM 869 N N . GLU A 1 113 ? 9.765 11.777 22.319 1.00 60.38 113 GLU A N 1
ATOM 870 C CA . GLU A 1 113 ? 10.706 12.407 21.397 1.00 60.38 113 GLU A CA 1
ATOM 871 C C . GLU A 1 113 ? 11.548 13.465 22.128 1.00 60.38 113 GLU A C 1
ATOM 873 O O . GLU A 1 113 ? 11.029 14.370 22.781 1.00 60.38 113 GLU A O 1
ATOM 878 N N . SER A 1 114 ? 12.878 13.364 22.015 1.00 51.84 114 SER A N 1
ATOM 879 C CA . SER A 1 114 ? 13.810 14.380 22.523 1.00 51.84 114 SER A CA 1
ATOM 880 C C . SER A 1 114 ? 13.523 15.753 21.897 1.00 51.84 114 SER A C 1
ATOM 882 O O . SER A 1 114 ? 13.286 15.804 20.693 1.00 51.84 114 SER A O 1
ATOM 884 N N . GLU A 1 115 ? 13.647 16.843 22.669 1.00 53.22 115 GLU A N 1
ATOM 885 C CA . GLU A 1 115 ? 13.407 18.265 22.310 1.00 53.22 115 GLU A CA 1
ATOM 886 C C . GLU A 1 115 ? 14.253 18.847 21.141 1.00 53.22 115 GLU A C 1
ATOM 888 O O . GLU A 1 115 ? 14.588 20.033 21.135 1.00 53.22 115 GLU A O 1
ATOM 893 N N . ASN A 1 116 ? 14.663 18.060 20.145 1.00 48.53 116 ASN A N 1
ATOM 894 C CA . ASN A 1 116 ? 15.335 18.582 18.961 1.00 48.53 116 ASN A CA 1
ATOM 895 C C . ASN A 1 116 ? 14.304 18.850 17.856 1.00 48.53 116 ASN A C 1
ATOM 897 O O . ASN A 1 116 ? 13.687 17.941 17.313 1.00 48.53 116 ASN A O 1
ATOM 901 N N . ASP A 1 117 ? 14.160 20.136 17.544 1.00 49.88 117 ASP A N 1
ATOM 902 C CA . ASP A 1 117 ? 13.104 20.852 16.810 1.00 49.88 117 ASP A CA 1
ATOM 903 C C . ASP A 1 117 ? 12.941 20.484 15.306 1.00 49.88 117 ASP A C 1
ATOM 905 O O . ASP A 1 117 ? 12.761 21.339 14.438 1.00 49.88 117 ASP A O 1
ATOM 909 N N . GLN A 1 118 ? 13.062 19.201 14.952 1.00 55.28 118 GLN A N 1
ATOM 910 C CA . GLN A 1 118 ? 12.932 18.659 13.588 1.00 55.28 118 GLN A CA 1
ATOM 911 C C . GLN A 1 118 ? 12.066 17.393 13.522 1.00 55.28 118 GLN A C 1
ATOM 913 O O . GLN A 1 118 ? 12.134 16.638 12.549 1.00 55.28 118 GLN A O 1
ATOM 918 N N . SER A 1 119 ? 11.229 17.170 14.532 1.00 47.62 119 SER A N 1
ATOM 919 C CA . SER A 1 119 ? 10.283 16.063 14.536 1.00 47.62 119 SER A CA 1
ATOM 920 C C . SER A 1 119 ? 9.185 16.224 13.475 1.00 47.62 119 SER A C 1
ATOM 922 O O . SER A 1 119 ? 8.765 17.347 13.161 1.00 47.62 119 SER A O 1
ATOM 924 N N . PRO A 1 120 ? 8.696 15.114 12.887 1.00 53.75 120 PRO A N 1
ATOM 925 C CA . PRO A 1 120 ? 7.489 15.136 12.070 1.00 53.75 120 PRO A CA 1
ATOM 926 C C . PRO A 1 120 ? 6.314 15.738 12.865 1.00 53.75 120 PRO A C 1
ATOM 928 O O . PRO A 1 120 ? 6.292 15.675 14.088 1.00 53.75 120 PRO A O 1
ATOM 931 N N . PRO A 1 121 ? 5.292 16.307 12.199 1.00 54.84 121 PRO A N 1
ATOM 932 C CA . PRO A 1 121 ? 4.172 16.972 12.876 1.00 54.84 121 PRO A CA 1
ATOM 933 C C . PRO A 1 121 ? 3.299 16.043 13.739 1.00 54.84 121 PRO A C 1
ATOM 935 O O . PRO A 1 121 ? 2.326 16.513 14.320 1.00 54.84 121 PRO A O 1
ATOM 938 N N . GLN A 1 122 ? 3.598 14.741 13.791 1.00 58.47 122 GLN A N 1
ATOM 939 C CA . GLN A 1 122 ? 2.940 13.784 14.671 1.00 58.47 122 GLN A CA 1
ATOM 940 C C . GLN A 1 122 ? 3.985 12.951 15.416 1.00 58.47 122 GLN A C 1
ATOM 942 O O . GLN A 1 122 ? 4.954 12.537 14.773 1.00 58.47 122 GLN A O 1
ATOM 947 N N . PRO A 1 123 ? 3.761 12.678 16.714 1.00 63.16 123 PRO A N 1
ATOM 948 C CA . PRO A 1 123 ? 4.685 11.900 17.524 1.00 63.16 123 PRO A CA 1
ATOM 949 C C . PRO A 1 123 ? 4.809 10.474 16.982 1.00 63.16 123 PRO A C 1
ATOM 951 O O . PRO A 1 123 ? 3.839 9.877 16.493 1.00 63.16 123 PRO A O 1
ATOM 954 N N . SER A 1 124 ? 6.022 9.937 17.046 1.00 74.69 124 SER A N 1
ATOM 955 C CA . SER A 1 124 ? 6.305 8.553 16.685 1.00 74.69 124 SER A CA 1
ATOM 956 C C . SER A 1 124 ? 5.546 7.603 17.614 1.00 74.69 124 SER A C 1
ATOM 958 O O . SER A 1 124 ? 5.601 7.730 18.833 1.00 74.69 124 SER A O 1
ATOM 960 N N . LEU A 1 125 ? 4.807 6.657 17.033 1.00 81.19 125 LEU A N 1
ATOM 961 C CA . LEU A 1 125 ? 4.024 5.686 17.801 1.00 81.19 125 LEU A CA 1
ATOM 962 C C . LEU A 1 125 ? 4.936 4.610 18.382 1.00 81.19 125 LEU A C 1
ATOM 964 O O . LEU A 1 125 ? 5.813 4.111 17.668 1.00 81.19 125 LEU A O 1
ATOM 968 N N . ASP A 1 126 ? 4.683 4.235 19.634 1.00 82.81 126 ASP A N 1
ATOM 969 C CA . ASP A 1 126 ? 5.326 3.080 20.243 1.00 82.81 126 ASP A CA 1
ATOM 970 C C . ASP A 1 126 ? 4.612 1.801 19.789 1.00 82.81 126 ASP A C 1
ATOM 972 O O . ASP A 1 126 ? 3.510 1.474 20.225 1.00 82.81 126 ASP A O 1
ATOM 976 N N . TRP A 1 127 ? 5.232 1.087 18.850 1.00 83.25 127 TRP A N 1
ATOM 977 C CA . TRP A 1 127 ? 4.686 -0.163 18.326 1.00 83.25 127 TRP A CA 1
ATOM 978 C C . TRP A 1 127 ? 4.927 -1.358 19.253 1.00 83.25 127 TRP A C 1
ATOM 980 O O . TRP A 1 127 ? 4.278 -2.387 19.060 1.00 83.25 127 TRP A O 1
ATOM 990 N N . GLU A 1 128 ? 5.820 -1.250 20.243 1.00 82.69 128 GLU A N 1
ATOM 991 C CA . GLU A 1 128 ? 6.032 -2.302 21.245 1.00 82.69 128 GLU A CA 1
ATOM 992 C C . GLU A 1 128 ? 4.852 -2.349 22.224 1.00 82.69 128 GLU A C 1
ATOM 994 O O . GLU A 1 128 ? 4.358 -3.433 22.544 1.00 82.69 128 GLU A O 1
ATOM 999 N N . ALA A 1 129 ? 4.303 -1.179 22.563 1.00 81.25 129 ALA A N 1
ATOM 1000 C CA . ALA A 1 129 ? 3.104 -1.022 23.388 1.00 81.25 129 ALA A CA 1
ATOM 1001 C C . ALA A 1 129 ? 1.806 -1.526 22.719 1.00 81.25 129 ALA A C 1
ATOM 1003 O O . ALA A 1 129 ? 0.745 -1.547 23.340 1.00 81.25 129 ALA A O 1
ATOM 1004 N N . ARG A 1 130 ? 1.854 -1.994 21.460 1.00 82.44 130 ARG A N 1
ATOM 1005 C CA . ARG A 1 130 ? 0.698 -2.621 20.788 1.00 82.44 130 ARG A CA 1
ATOM 1006 C C . ARG A 1 130 ? 0.147 -3.814 21.577 1.00 82.44 130 ARG A C 1
ATOM 1008 O O . ARG A 1 130 ? -1.053 -4.063 21.534 1.00 82.44 130 ARG A O 1
ATOM 1015 N N . GLY A 1 131 ? 1.014 -4.561 22.264 1.00 78.38 131 GLY A N 1
ATOM 1016 C CA . GLY A 1 131 ? 0.610 -5.708 23.084 1.00 78.38 131 GLY A CA 1
ATOM 1017 C C . GLY A 1 131 ? -0.194 -5.334 24.333 1.00 78.38 131 GLY A C 1
ATOM 1018 O O . GLY A 1 131 ? -0.884 -6.195 24.871 1.00 78.38 131 GLY A O 1
ATOM 1019 N N . ASP A 1 132 ? -0.134 -4.069 24.753 1.00 78.38 132 ASP A N 1
ATOM 1020 C CA . ASP A 1 132 ? -0.808 -3.563 25.950 1.00 78.38 132 ASP A CA 1
ATOM 1021 C C . ASP A 1 132 ? -2.228 -3.050 25.657 1.00 78.38 132 ASP A C 1
ATOM 1023 O O . ASP A 1 132 ? -2.949 -2.671 26.578 1.00 78.38 132 ASP A O 1
ATOM 1027 N N . ILE A 1 133 ? -2.649 -3.041 24.384 1.00 82.12 133 ILE A N 1
ATOM 1028 C CA . ILE A 1 133 ? -3.993 -2.614 23.985 1.00 82.12 133 ILE A CA 1
ATOM 1029 C C . ILE A 1 133 ? -5.005 -3.689 24.395 1.00 82.12 133 ILE A C 1
ATOM 1031 O O . ILE A 1 133 ? -5.099 -4.749 23.766 1.00 82.12 133 ILE A O 1
ATOM 1035 N N . ASP A 1 134 ? -5.803 -3.395 25.421 1.00 80.94 134 ASP A N 1
ATOM 1036 C CA . ASP A 1 134 ? -6.898 -4.257 25.857 1.00 80.94 134 ASP A CA 1
ATOM 1037 C C . ASP A 1 134 ? -8.188 -3.924 25.096 1.00 80.94 134 ASP A C 1
ATOM 1039 O O . ASP A 1 134 ? -9.047 -3.156 25.533 1.00 80.94 134 ASP A O 1
ATOM 1043 N N . TRP A 1 135 ? -8.340 -4.553 23.930 1.00 80.69 135 TRP A N 1
ATOM 1044 C CA . TRP A 1 135 ? -9.536 -4.426 23.098 1.00 80.69 135 TRP A CA 1
ATOM 1045 C C . TRP A 1 135 ? -10.822 -4.940 23.753 1.00 80.69 135 TRP A C 1
ATOM 1047 O O . TRP A 1 135 ? -11.892 -4.676 23.207 1.00 80.69 135 TRP A O 1
ATOM 1057 N N . GLU A 1 136 ? -10.751 -5.701 24.849 1.00 74.12 136 GLU A N 1
ATOM 1058 C CA . GLU A 1 136 ? -11.923 -6.230 25.551 1.00 74.12 136 GLU A CA 1
ATOM 1059 C C . GLU A 1 136 ? -12.362 -5.280 26.673 1.00 74.12 136 GLU A C 1
ATOM 1061 O O . GLU A 1 136 ? -13.541 -4.925 26.736 1.00 74.12 136 GLU A O 1
ATOM 1066 N N . ALA A 1 137 ? -11.425 -4.798 27.496 1.00 68.94 137 ALA A N 1
ATOM 1067 C CA . ALA A 1 137 ? -11.712 -3.871 28.593 1.00 68.94 137 ALA A CA 1
ATOM 1068 C C . ALA A 1 137 ? -12.033 -2.450 28.107 1.00 68.94 137 ALA A C 1
ATOM 1070 O O . ALA A 1 137 ? -13.041 -1.871 28.515 1.00 68.94 137 ALA A O 1
ATOM 1071 N N . ASP A 1 138 ? -11.256 -1.908 27.161 1.00 64.88 138 ASP A N 1
ATOM 1072 C CA . ASP A 1 138 ? -11.498 -0.565 26.603 1.00 64.88 138 ASP A CA 1
ATOM 1073 C C . ASP A 1 138 ? -12.739 -0.523 25.699 1.00 64.88 138 ASP A C 1
ATOM 1075 O O . ASP A 1 138 ? -13.139 0.527 25.180 1.00 64.88 138 ASP A O 1
ATOM 1079 N N . ALA A 1 139 ? -13.351 -1.690 25.487 1.00 59.25 139 ALA A N 1
ATOM 1080 C CA . ALA A 1 139 ? -14.530 -1.874 24.681 1.00 59.25 139 ALA A CA 1
ATOM 1081 C C . ALA A 1 139 ? -15.858 -1.937 25.456 1.00 59.25 139 ALA A C 1
ATOM 1083 O O . ALA A 1 139 ? -16.908 -1.996 24.800 1.00 59.25 139 ALA A O 1
ATOM 1084 N N . GLU A 1 140 ? -15.842 -1.928 26.786 1.00 60.28 140 GLU A N 1
ATOM 1085 C CA . GLU A 1 140 ? -17.046 -2.091 27.600 1.00 60.28 140 GLU A CA 1
ATOM 1086 C C . GLU A 1 140 ? -17.980 -0.862 27.532 1.00 60.28 140 GLU A C 1
ATOM 1088 O O . GLU A 1 140 ? -17.557 0.288 27.645 1.00 60.28 140 GLU A O 1
ATOM 1093 N N . GLU A 1 141 ? -19.279 -1.102 27.317 1.00 52.91 141 GLU A N 1
ATOM 1094 C CA . GLU A 1 141 ? -20.297 -0.051 27.181 1.00 52.91 141 GLU A CA 1
ATOM 1095 C C . GLU A 1 141 ? -20.617 0.568 28.551 1.00 52.91 141 GLU A C 1
ATOM 1097 O O . GLU A 1 141 ? -21.184 -0.091 29.423 1.00 52.91 141 GLU A O 1
ATOM 1102 N N . GLY A 1 142 ? -20.262 1.846 28.734 1.00 53.50 142 GLY A N 1
ATOM 1103 C CA . GLY A 1 142 ? -20.444 2.581 29.993 1.00 53.50 142 GLY A CA 1
ATOM 1104 C C . GLY A 1 142 ? -19.200 2.674 30.889 1.00 53.50 142 GLY A C 1
ATOM 1105 O O . GLY A 1 142 ? -19.311 3.209 31.995 1.00 53.50 142 GLY A O 1
ATOM 1106 N N . GLY A 1 143 ? -18.042 2.182 30.434 1.00 52.47 143 GLY A N 1
ATOM 1107 C CA . GLY A 1 143 ? -16.733 2.444 31.045 1.00 52.47 143 GLY A CA 1
ATOM 1108 C C . GLY A 1 143 ? -16.071 3.718 30.501 1.00 52.47 143 GLY A C 1
ATOM 1109 O O . GLY A 1 143 ? -16.489 4.251 29.479 1.00 52.47 143 GLY A O 1
ATOM 1110 N N . ASP A 1 144 ? -15.006 4.195 31.154 1.00 54.22 144 ASP A N 1
ATOM 1111 C CA . ASP A 1 144 ? -14.132 5.301 30.692 1.00 54.22 144 ASP A CA 1
ATOM 1112 C C . ASP A 1 144 ? -13.219 4.858 29.523 1.00 54.22 144 ASP A C 1
ATOM 1114 O O . ASP A 1 144 ? -12.040 5.199 29.450 1.00 54.22 144 ASP A O 1
ATOM 1118 N N . GLY A 1 145 ? -13.738 3.990 28.648 1.00 64.94 145 GLY A N 1
ATOM 1119 C CA . GLY A 1 145 ? -12.974 3.323 27.603 1.00 64.94 145 GLY A CA 1
ATOM 1120 C C . GLY A 1 145 ? -12.536 4.326 26.545 1.00 64.94 145 GLY A C 1
ATOM 1121 O O . GLY A 1 145 ? -13.332 4.747 25.705 1.00 64.94 145 GLY A O 1
ATOM 1122 N N . ALA A 1 146 ? -11.249 4.674 26.537 1.00 72.94 146 ALA A N 1
ATOM 1123 C CA . ALA A 1 146 ? -10.667 5.643 25.605 1.00 72.94 146 ALA A CA 1
ATOM 1124 C C . ALA A 1 146 ? -10.854 5.262 24.116 1.00 72.94 146 ALA A C 1
ATOM 1126 O O . ALA A 1 146 ? -10.725 6.110 23.225 1.00 72.94 146 ALA A O 1
ATOM 1127 N N . LEU A 1 147 ? -11.179 3.992 23.840 1.00 81.62 147 LEU A N 1
ATOM 1128 C CA . LEU A 1 147 ? -11.391 3.435 22.505 1.00 81.62 147 LEU A CA 1
ATOM 1129 C C . LEU A 1 147 ? -12.867 3.332 22.091 1.00 81.62 147 LEU A C 1
ATOM 1131 O O . LEU A 1 147 ? -13.130 2.972 20.941 1.00 81.62 147 LEU A O 1
ATOM 1135 N N . GLU A 1 148 ? -13.838 3.673 22.949 1.00 82.19 148 GLU A N 1
ATOM 1136 C CA . GLU A 1 148 ? -15.271 3.631 22.596 1.00 82.19 148 GLU A CA 1
ATOM 1137 C C . GLU A 1 148 ? -15.576 4.491 21.359 1.00 82.19 148 GLU A C 1
ATOM 1139 O O . GLU A 1 148 ? -16.363 4.111 20.485 1.00 82.19 148 GLU A O 1
ATOM 1144 N N . ASP A 1 149 ? -14.865 5.610 21.238 1.00 84.00 149 ASP A N 1
ATOM 1145 C CA . ASP A 1 149 ? -14.899 6.519 20.099 1.00 84.00 149 ASP A CA 1
ATOM 1146 C C . ASP A 1 149 ? -14.568 5.858 18.758 1.00 84.00 149 ASP A C 1
ATOM 1148 O O . ASP A 1 149 ? -14.905 6.429 17.728 1.00 84.00 149 ASP A O 1
ATOM 1152 N N . LEU A 1 150 ? -13.892 4.708 18.703 1.00 87.31 150 LEU A N 1
ATOM 1153 C CA . LEU A 1 150 ? -13.530 4.056 17.436 1.00 87.31 150 LEU A CA 1
ATOM 1154 C C . LEU A 1 150 ? -14.650 3.173 16.871 1.00 87.31 150 LEU A C 1
ATOM 1156 O O . LEU A 1 150 ? -14.580 2.764 15.712 1.00 87.31 150 LEU A O 1
ATOM 1160 N N . PHE A 1 151 ? -15.697 2.908 17.649 1.00 88.25 151 PHE A N 1
ATOM 1161 C CA . PHE A 1 151 ? -16.799 2.027 17.268 1.00 88.25 151 PHE A CA 1
ATOM 1162 C C . PHE A 1 151 ? -18.057 2.813 16.889 1.00 88.25 151 PHE A C 1
ATOM 1164 O O . PHE A 1 151 ? -18.194 4.000 17.199 1.00 88.25 151 PHE A O 1
ATOM 1171 N N . TYR A 1 152 ? -18.997 2.147 16.216 1.00 88.44 152 TYR A N 1
ATOM 1172 C CA . TYR A 1 152 ? -20.342 2.693 16.022 1.00 88.44 152 TYR A CA 1
ATOM 1173 C C . TYR A 1 152 ? -21.066 2.839 17.367 1.00 88.44 152 TYR A C 1
ATOM 1175 O O . TYR A 1 152 ? -20.982 1.960 18.231 1.00 88.44 152 TYR A O 1
ATOM 1183 N N . GLN A 1 153 ? -21.807 3.935 17.545 1.00 86.19 153 GLN A N 1
ATOM 1184 C CA . GLN A 1 153 ? -22.509 4.263 18.791 1.00 86.19 153 GLN A CA 1
ATOM 1185 C C . GLN A 1 153 ? -24.031 4.317 18.582 1.00 86.19 153 GLN A C 1
ATOM 1187 O O . GLN A 1 153 ? -24.526 4.655 17.505 1.00 86.19 153 GLN A O 1
ATOM 1192 N N . GLY A 1 154 ? -24.790 3.980 19.630 1.00 84.50 154 GLY A N 1
ATOM 1193 C CA . GLY A 1 154 ? -26.251 4.091 19.652 1.00 84.50 154 GLY A CA 1
ATOM 1194 C C . GLY A 1 154 ? -26.949 3.407 18.468 1.00 84.50 154 GLY A C 1
ATOM 1195 O O . GLY A 1 154 ? -26.794 2.208 18.245 1.00 84.50 154 GLY A O 1
ATOM 1196 N N . ASN A 1 155 ? -27.726 4.187 17.709 1.00 83.81 155 ASN A N 1
ATOM 1197 C CA . ASN A 1 155 ? -28.568 3.704 16.606 1.00 83.81 155 ASN A CA 1
ATOM 1198 C C . ASN A 1 155 ? -27.787 3.270 15.354 1.00 83.81 155 ASN A C 1
ATOM 1200 O O . ASN A 1 155 ? -28.385 2.694 14.448 1.00 83.81 155 ASN A O 1
ATOM 1204 N N . GLU A 1 156 ? -26.485 3.556 15.275 1.00 83.88 156 GLU A N 1
ATOM 1205 C CA . GLU A 1 156 ? -25.647 3.142 14.142 1.00 83.88 156 GLU A CA 1
ATOM 1206 C C . GLU A 1 156 ? -25.202 1.676 14.249 1.00 83.88 156 GLU A C 1
ATOM 1208 O O . GLU A 1 156 ? -24.819 1.074 13.248 1.00 83.88 156 GLU A O 1
ATOM 1213 N N . ARG A 1 157 ? -25.299 1.061 15.439 1.00 84.31 157 ARG A N 1
ATOM 1214 C CA . ARG A 1 157 ? -24.969 -0.356 15.630 1.00 84.31 157 ARG A CA 1
ATOM 1215 C C . ARG A 1 157 ? -26.029 -1.249 14.990 1.00 84.31 157 ARG A C 1
ATOM 1217 O O . ARG A 1 157 ? -27.193 -1.257 15.396 1.00 84.31 157 ARG A O 1
ATOM 1224 N N . PHE A 1 158 ? -25.622 -2.089 14.043 1.00 81.19 158 PHE A N 1
ATOM 1225 C CA . PHE A 1 158 ? -26.518 -3.088 13.470 1.00 81.19 158 PHE A CA 1
ATOM 1226 C C . PHE A 1 158 ? -26.693 -4.277 14.428 1.00 81.19 158 PHE A C 1
ATOM 1228 O O . PHE A 1 158 ? -25.734 -4.954 14.794 1.00 81.19 158 PHE A O 1
ATOM 1235 N N . ALA A 1 159 ? -27.935 -4.550 14.840 1.00 82.31 159 ALA A N 1
ATOM 1236 C CA . ALA A 1 159 ? -28.286 -5.663 15.734 1.00 82.31 159 ALA A CA 1
ATOM 1237 C C . ALA A 1 159 ? -27.513 -5.684 17.074 1.00 82.31 159 ALA A C 1
ATOM 1239 O O . ALA A 1 159 ? -27.263 -6.757 17.623 1.00 82.31 159 ALA A O 1
ATOM 1240 N N . GLY A 1 160 ? -27.113 -4.511 17.582 1.00 78.94 160 GLY A N 1
ATOM 1241 C CA . GLY A 1 160 ? -26.338 -4.384 18.822 1.00 78.94 160 GLY A CA 1
ATOM 1242 C C . GLY A 1 160 ? -24.918 -4.949 18.736 1.00 78.94 160 GLY A C 1
ATOM 1243 O O . GLY A 1 160 ? -24.246 -5.060 19.757 1.00 78.94 160 GLY A O 1
ATOM 1244 N N . ARG A 1 161 ? -24.450 -5.317 17.535 1.00 82.38 161 ARG A N 1
ATOM 1245 C CA . ARG A 1 161 ? -23.077 -5.771 17.330 1.00 82.38 161 ARG A CA 1
ATOM 1246 C C . ARG A 1 161 ? -22.129 -4.590 17.425 1.00 82.38 161 ARG A C 1
ATOM 1248 O O . ARG A 1 161 ? -22.417 -3.501 16.925 1.00 82.38 161 ARG A O 1
ATOM 1255 N N . LYS A 1 162 ? -20.993 -4.834 18.066 1.00 81.31 162 LYS A N 1
ATOM 1256 C CA . LYS A 1 162 ? -19.909 -3.873 18.155 1.00 81.31 162 LYS A CA 1
ATOM 1257 C C . LYS A 1 162 ? -19.028 -4.005 16.917 1.00 81.31 162 LYS A C 1
ATOM 1259 O O . LYS A 1 162 ? -18.373 -5.023 16.727 1.00 81.31 162 LYS A O 1
ATOM 1264 N N . GLU A 1 163 ? -19.048 -2.980 16.077 1.00 85.25 163 GLU A N 1
ATOM 1265 C CA . GLU A 1 163 ? -18.274 -2.903 14.838 1.00 85.25 163 GLU A CA 1
ATOM 1266 C C . GLU A 1 163 ? -17.513 -1.572 14.811 1.00 85.25 163 GLU A C 1
ATOM 1268 O O . GLU A 1 163 ? -17.991 -0.561 15.340 1.00 85.25 163 GLU A O 1
ATOM 1273 N N . PHE A 1 164 ? -16.309 -1.585 14.237 1.00 88.62 164 PHE A N 1
ATOM 1274 C CA . PHE A 1 164 ? -15.501 -0.379 14.070 1.00 88.62 164 PHE A CA 1
ATOM 1275 C C . PHE A 1 164 ? -16.191 0.605 13.130 1.00 88.62 164 PHE A C 1
ATOM 1277 O O . PHE A 1 164 ? -16.712 0.212 12.085 1.00 88.62 164 PHE A O 1
ATOM 1284 N N . ASP A 1 165 ? -16.140 1.892 13.470 1.00 90.75 165 ASP A N 1
ATOM 1285 C CA . ASP A 1 165 ? -16.626 2.931 12.575 1.00 90.75 165 ASP A CA 1
ATOM 1286 C C . ASP A 1 165 ? -15.638 3.128 11.426 1.00 90.75 165 ASP A C 1
ATOM 1288 O O . ASP A 1 165 ? -14.589 3.770 11.538 1.00 90.75 165 ASP A O 1
ATOM 1292 N N . VAL A 1 166 ? -16.035 2.593 10.278 1.00 90.94 166 VAL A N 1
ATOM 1293 C CA . VAL A 1 166 ? -15.306 2.646 9.015 1.00 90.94 166 VAL A CA 1
ATOM 1294 C C . VAL A 1 166 ? -14.916 4.078 8.617 1.00 90.94 166 VAL A C 1
ATOM 1296 O O . VAL A 1 166 ? -13.889 4.289 7.968 1.00 90.94 166 VAL A O 1
ATOM 1299 N N . ASN A 1 167 ? -15.691 5.094 9.011 1.00 91.94 167 ASN A N 1
ATOM 1300 C CA . ASN A 1 167 ? -15.398 6.482 8.658 1.00 91.94 167 ASN A CA 1
ATOM 1301 C C . ASN A 1 167 ? -14.184 7.058 9.385 1.00 91.94 167 ASN A C 1
ATOM 1303 O O . ASN A 1 167 ? -13.596 8.018 8.878 1.00 91.94 167 ASN A O 1
ATOM 1307 N N . LYS A 1 168 ? -13.827 6.492 10.542 1.00 91.94 168 LYS A N 1
ATOM 1308 C CA . LYS A 1 168 ? -12.700 6.932 11.374 1.00 91.94 168 LYS A CA 1
ATOM 1309 C C . LYS A 1 168 ? -11.375 6.324 10.924 1.00 91.94 168 LYS A C 1
ATOM 1311 O O . LYS A 1 168 ? -10.322 6.856 11.264 1.00 91.94 168 LYS A O 1
ATOM 1316 N N . LEU A 1 169 ? -11.421 5.276 10.099 1.00 93.62 169 LEU A N 1
ATOM 1317 C CA . LEU A 1 169 ? -10.252 4.612 9.525 1.00 93.62 169 LEU A CA 1
ATOM 1318 C C . LEU A 1 169 ? -9.637 5.462 8.404 1.00 93.62 169 LEU A C 1
ATOM 1320 O O . LEU A 1 169 ? -9.766 5.169 7.212 1.00 93.62 169 LEU A O 1
ATOM 1324 N N . VAL A 1 170 ? -9.000 6.563 8.799 1.00 93.88 170 VAL A N 1
ATOM 1325 C CA . VAL A 1 170 ? -8.350 7.526 7.910 1.00 93.88 170 VAL A CA 1
ATOM 1326 C C . VAL A 1 170 ? -6.840 7.373 8.009 1.00 93.88 170 VAL A C 1
ATOM 1328 O O . VAL A 1 170 ? -6.266 7.408 9.094 1.00 93.88 170 VAL A O 1
ATOM 1331 N N . PHE A 1 171 ? -6.191 7.266 6.855 1.00 94.50 171 PHE A N 1
ATOM 1332 C CA . PHE A 1 171 ? -4.743 7.196 6.740 1.00 94.50 171 PHE A CA 1
ATOM 1333 C C . PHE A 1 171 ? -4.212 8.391 5.950 1.00 94.50 171 PHE A C 1
ATOM 1335 O O . PHE A 1 171 ? -4.740 8.743 4.890 1.00 94.50 171 PHE A O 1
ATOM 1342 N N . GLU A 1 172 ? -3.163 9.017 6.477 1.00 92.12 172 GLU A N 1
ATOM 1343 C CA . GLU A 1 172 ? -2.415 10.070 5.798 1.00 92.12 172 GLU A CA 1
ATOM 1344 C C . GLU A 1 172 ? -1.164 9.461 5.169 1.00 92.12 172 GLU A C 1
ATOM 1346 O O . GLU A 1 172 ? -0.365 8.815 5.847 1.00 92.12 172 GLU A O 1
ATOM 1351 N N . PHE A 1 173 ? -0.982 9.697 3.874 1.00 92.81 173 PHE A N 1
ATOM 1352 C CA . PHE A 1 173 ? 0.224 9.304 3.161 1.00 92.81 173 PHE A CA 1
ATOM 1353 C C . PHE A 1 173 ? 0.806 10.490 2.401 1.00 92.81 173 PHE A C 1
ATOM 1355 O O . PHE A 1 173 ? 0.109 11.448 2.048 1.00 92.81 173 PHE A O 1
ATOM 1362 N N . MET A 1 174 ? 2.108 10.416 2.143 1.00 91.44 174 MET A N 1
ATOM 1363 C CA . MET A 1 174 ? 2.836 11.449 1.424 1.00 91.44 174 MET A CA 1
ATOM 1364 C C . MET A 1 174 ? 3.699 10.859 0.324 1.00 91.44 174 MET A C 1
ATOM 1366 O O . MET A 1 174 ? 4.199 9.746 0.434 1.00 91.44 174 MET A O 1
ATOM 1370 N N . TRP A 1 175 ? 3.883 11.622 -0.745 1.00 89.94 175 TRP A N 1
ATOM 1371 C CA . TRP A 1 175 ? 4.811 11.265 -1.809 1.00 89.94 175 TRP A CA 1
ATOM 1372 C C . TRP A 1 175 ? 5.561 12.498 -2.285 1.00 89.94 175 TRP A C 1
ATOM 1374 O O . TRP A 1 175 ? 5.114 13.641 -2.128 1.00 89.94 175 TRP A O 1
ATOM 1384 N N . TYR A 1 176 ? 6.723 12.249 -2.873 1.00 90.12 176 TYR A N 1
ATOM 1385 C CA . TYR A 1 176 ? 7.549 13.292 -3.443 1.00 90.12 176 TYR A CA 1
ATOM 1386 C C . TYR A 1 176 ? 7.239 13.463 -4.932 1.00 90.12 176 TYR A C 1
ATOM 1388 O O . TYR A 1 176 ? 7.262 12.506 -5.705 1.00 90.12 176 TYR A O 1
ATOM 1396 N N . ASP A 1 177 ? 6.944 14.693 -5.345 1.00 91.00 177 ASP A N 1
ATOM 1397 C CA . ASP A 1 177 ? 6.710 15.034 -6.746 1.00 91.00 177 ASP A CA 1
ATOM 1398 C C . ASP A 1 177 ? 8.044 15.221 -7.489 1.00 91.00 177 ASP A C 1
ATOM 1400 O O . ASP A 1 177 ? 8.565 16.332 -7.626 1.00 91.00 177 ASP A O 1
ATOM 1404 N N . TRP A 1 178 ? 8.613 14.106 -7.956 1.00 87.69 178 TRP A N 1
ATOM 1405 C CA . TRP A 1 178 ? 9.888 14.090 -8.681 1.00 87.69 178 TRP A CA 1
ATOM 1406 C C . TRP A 1 178 ? 9.835 14.872 -9.994 1.00 87.69 178 TRP A C 1
ATOM 1408 O O . TRP A 1 178 ? 10.805 15.542 -10.345 1.00 87.69 178 TRP A O 1
ATOM 1418 N N . GLN A 1 179 ? 8.710 14.818 -10.713 1.00 89.25 179 GLN A N 1
ATOM 1419 C CA . GLN A 1 179 ? 8.552 15.519 -11.989 1.00 89.25 179 GLN A CA 1
ATOM 1420 C C . GLN A 1 179 ? 8.463 17.029 -11.769 1.00 89.25 179 GLN A C 1
ATOM 1422 O O . GLN A 1 179 ? 9.183 17.790 -12.417 1.00 89.25 179 GLN A O 1
ATOM 1427 N N . GLY A 1 180 ? 7.647 17.467 -10.805 1.00 88.25 180 GLY A N 1
ATOM 1428 C CA . GLY A 1 180 ? 7.569 18.870 -10.407 1.00 88.25 180 GLY A CA 1
ATOM 1429 C C . GLY A 1 180 ? 8.922 19.415 -9.947 1.00 88.25 180 GLY A C 1
ATOM 1430 O O . GLY A 1 180 ? 9.313 20.512 -10.350 1.00 88.25 180 GLY A O 1
ATOM 1431 N N . ALA A 1 181 ? 9.678 18.626 -9.177 1.00 89.50 181 ALA A N 1
ATOM 1432 C CA . ALA A 1 181 ? 11.030 18.982 -8.755 1.00 89.50 181 ALA A CA 1
ATOM 1433 C C . ALA A 1 181 ? 12.020 19.061 -9.932 1.00 89.50 181 ALA A C 1
ATOM 1435 O O . ALA A 1 181 ? 12.831 19.984 -9.989 1.00 89.50 181 ALA A O 1
ATOM 1436 N N . ALA A 1 182 ? 11.942 18.137 -10.896 1.00 88.88 182 ALA A N 1
ATOM 1437 C CA . ALA A 1 182 ? 12.817 18.119 -12.070 1.00 88.88 182 ALA A CA 1
ATOM 1438 C C . ALA A 1 182 ? 12.568 19.300 -13.024 1.00 88.88 182 ALA A C 1
ATOM 1440 O O . ALA A 1 182 ? 13.507 19.797 -13.652 1.00 88.88 182 ALA A O 1
ATOM 1441 N N . HIS A 1 183 ? 11.320 19.764 -13.124 1.00 89.12 183 HIS A N 1
ATOM 1442 C CA . HIS A 1 183 ? 10.938 20.918 -13.940 1.00 89.12 183 HIS A CA 1
ATOM 1443 C C . HIS A 1 183 ? 11.154 22.272 -13.246 1.00 89.12 183 HIS A C 1
ATOM 1445 O O . HIS A 1 183 ? 10.979 23.317 -13.879 1.00 89.12 183 HIS A O 1
ATOM 1451 N N . ALA A 1 184 ? 11.545 22.285 -11.969 1.00 87.19 184 ALA A N 1
ATOM 1452 C CA . ALA A 1 184 ? 11.810 23.519 -11.247 1.00 87.19 184 ALA A CA 1
ATOM 1453 C C . ALA A 1 184 ? 13.006 24.290 -11.857 1.00 87.19 184 ALA A C 1
ATOM 1455 O O . ALA A 1 184 ? 13.984 23.678 -12.302 1.00 87.19 184 ALA A O 1
ATOM 1456 N N . PRO A 1 185 ? 12.973 25.639 -11.879 1.00 85.38 185 PRO A N 1
ATOM 1457 C CA . PRO A 1 185 ? 14.071 26.440 -12.412 1.00 85.38 185 PRO A CA 1
ATOM 1458 C C . PRO A 1 185 ? 15.389 26.143 -11.689 1.00 85.38 185 PRO A C 1
ATOM 1460 O O . PRO A 1 185 ? 15.482 26.263 -10.466 1.00 85.38 185 PRO A O 1
ATOM 1463 N N . ARG A 1 186 ? 16.432 25.797 -12.451 1.00 81.69 186 ARG A N 1
ATOM 1464 C CA . ARG A 1 186 ? 17.774 25.560 -11.902 1.00 81.69 186 ARG A CA 1
ATOM 1465 C C . ARG A 1 186 ? 18.342 26.858 -11.316 1.00 81.69 186 ARG A C 1
ATOM 1467 O O . ARG A 1 186 ? 18.340 27.883 -11.992 1.00 81.69 186 ARG A O 1
ATOM 1474 N N . GLY A 1 187 ? 18.857 26.801 -10.086 1.00 72.81 187 GLY A N 1
ATOM 1475 C CA . GLY A 1 187 ? 19.546 27.923 -9.430 1.00 72.81 187 GLY A CA 1
ATOM 1476 C C . GLY A 1 187 ? 18.659 28.858 -8.600 1.00 72.81 187 GLY A C 1
ATOM 1477 O O . GLY A 1 187 ? 19.145 29.886 -8.139 1.00 72.81 187 GLY A O 1
ATOM 1478 N N . LYS A 1 188 ? 17.380 28.520 -8.399 1.00 77.00 188 LYS A N 1
ATOM 1479 C CA . LYS A 1 188 ? 16.523 29.184 -7.411 1.00 77.00 188 LYS A CA 1
ATOM 1480 C C . LYS A 1 188 ? 16.431 28.309 -6.162 1.00 77.00 188 LYS A C 1
ATOM 1482 O O . LYS A 1 188 ? 16.220 27.105 -6.293 1.00 77.00 188 LYS A O 1
ATOM 1487 N N . ASP A 1 189 ? 16.544 28.914 -4.982 1.00 77.00 189 ASP A N 1
ATOM 1488 C CA . ASP A 1 189 ? 16.337 28.227 -3.705 1.00 77.00 189 ASP A CA 1
ATOM 1489 C C . ASP A 1 189 ? 14.856 27.863 -3.564 1.00 77.00 189 ASP A C 1
ATOM 1491 O O . ASP A 1 189 ? 14.028 28.642 -3.088 1.00 77.00 189 ASP A O 1
ATOM 1495 N N . VAL A 1 190 ? 14.491 26.687 -4.072 1.00 82.62 190 VAL A N 1
ATOM 1496 C CA . VAL A 1 190 ? 13.161 26.114 -3.890 1.00 82.62 190 VAL A CA 1
ATOM 1497 C C . VAL A 1 190 ? 13.230 25.139 -2.723 1.00 82.62 190 VAL A C 1
ATOM 1499 O O . VAL A 1 190 ? 13.978 24.163 -2.758 1.00 82.62 190 VAL A O 1
ATOM 1502 N N . ASN A 1 191 ? 12.437 25.394 -1.681 1.00 85.94 191 ASN A N 1
ATOM 1503 C CA . ASN A 1 191 ? 12.381 24.519 -0.513 1.00 85.94 191 ASN A CA 1
ATOM 1504 C C . ASN A 1 191 ? 11.885 23.124 -0.908 1.00 85.94 191 ASN A C 1
ATOM 1506 O O . ASN A 1 191 ? 10.805 22.990 -1.491 1.00 85.94 191 ASN A O 1
ATOM 1510 N N . ARG A 1 192 ? 12.623 22.079 -0.507 1.00 82.69 192 ARG A N 1
ATOM 1511 C CA . ARG A 1 192 ? 12.269 20.665 -0.746 1.00 82.69 192 ARG A CA 1
ATOM 1512 C C . ARG A 1 192 ? 10.846 20.331 -0.290 1.00 82.69 192 ARG A C 1
ATOM 1514 O O . ARG A 1 192 ? 10.144 19.578 -0.957 1.00 82.69 192 ARG A O 1
ATOM 1521 N N . THR A 1 193 ? 10.400 20.941 0.806 1.00 86.00 193 THR A N 1
ATOM 1522 C CA . THR A 1 193 ? 9.064 20.754 1.385 1.00 86.00 193 THR A CA 1
ATOM 1523 C C . THR A 1 193 ? 7.931 21.087 0.413 1.00 86.00 193 THR A C 1
ATOM 1525 O O . THR A 1 193 ? 6.863 20.496 0.505 1.00 86.00 193 THR A O 1
ATOM 1528 N N . SER A 1 194 ? 8.155 21.986 -0.551 1.00 87.25 194 SER A N 1
ATOM 1529 C CA . SER A 1 194 ? 7.130 22.371 -1.534 1.00 87.25 194 SER A CA 1
ATOM 1530 C C . SER A 1 194 ? 6.743 21.246 -2.503 1.00 87.25 194 SER A C 1
ATOM 1532 O O . SER A 1 194 ? 5.640 21.265 -3.049 1.00 87.25 194 SER A O 1
ATOM 1534 N N . PHE A 1 195 ? 7.615 20.248 -2.682 1.00 90.00 195 PHE A N 1
ATOM 1535 C CA . PHE A 1 195 ? 7.378 19.086 -3.545 1.00 90.00 195 PHE A CA 1
ATOM 1536 C C . PHE A 1 195 ? 6.796 17.886 -2.793 1.00 90.00 195 PHE A C 1
ATOM 1538 O O . PHE A 1 195 ? 6.474 16.870 -3.406 1.00 90.00 195 PHE A O 1
ATOM 1545 N N . ILE A 1 196 ? 6.647 17.994 -1.471 1.00 90.75 196 ILE A N 1
ATOM 1546 C CA . ILE A 1 196 ? 6.017 16.959 -0.658 1.00 90.75 196 ILE A CA 1
ATOM 1547 C C . ILE A 1 196 ? 4.506 17.144 -0.747 1.00 90.75 196 ILE A C 1
ATOM 1549 O O . ILE A 1 196 ? 3.954 18.149 -0.292 1.00 90.75 196 ILE A O 1
ATOM 1553 N N . ARG A 1 197 ? 3.826 16.163 -1.334 1.00 91.12 197 ARG A N 1
ATOM 1554 C CA . ARG A 1 197 ? 2.365 16.108 -1.385 1.00 91.12 197 ARG A CA 1
ATOM 1555 C C . ARG A 1 197 ? 1.865 15.224 -0.256 1.00 91.12 197 ARG A C 1
ATOM 1557 O O . ARG A 1 197 ? 2.469 14.192 0.014 1.00 91.12 197 ARG A O 1
ATOM 1564 N N . ARG A 1 198 ? 0.772 15.634 0.386 1.00 92.81 198 ARG A N 1
ATOM 1565 C CA . ARG A 1 198 ? 0.087 14.867 1.433 1.00 92.81 198 ARG A CA 1
ATOM 1566 C C . ARG A 1 198 ? -1.363 14.690 1.042 1.00 92.81 198 ARG A C 1
ATOM 1568 O O . ARG A 1 198 ? -1.974 15.613 0.503 1.00 92.81 198 ARG A O 1
ATOM 1575 N N . GLU A 1 199 ? -1.894 13.513 1.308 1.00 93.12 199 GLU A N 1
ATOM 1576 C CA . GLU A 1 199 ? -3.278 13.177 1.028 1.00 93.12 199 GLU A CA 1
ATOM 1577 C C . GLU A 1 199 ? -3.811 12.284 2.146 1.00 93.12 199 GLU A C 1
ATOM 1579 O O . GLU A 1 199 ? -3.109 11.409 2.653 1.00 93.12 199 GLU A O 1
ATOM 1584 N N . THR A 1 200 ? -5.060 12.522 2.533 1.00 94.44 200 THR A N 1
ATOM 1585 C CA . THR A 1 200 ? -5.779 11.702 3.504 1.00 94.44 200 THR A CA 1
ATOM 1586 C C . THR A 1 200 ? -6.834 10.881 2.781 1.00 94.44 200 THR A C 1
ATOM 1588 O O . THR A 1 200 ? -7.518 11.365 1.873 1.00 94.44 200 THR A O 1
ATOM 1591 N N . VAL A 1 201 ? -6.957 9.610 3.153 1.00 95.50 201 VAL A N 1
ATOM 1592 C CA . VAL A 1 201 ? -7.919 8.693 2.541 1.00 95.50 201 VAL A CA 1
ATOM 1593 C C . VAL A 1 201 ? -8.535 7.787 3.598 1.00 95.50 201 VAL A C 1
ATOM 1595 O O . VAL A 1 201 ? -7.854 7.344 4.518 1.00 95.50 201 VAL A O 1
ATOM 1598 N N . LYS A 1 202 ? -9.837 7.516 3.469 1.00 95.88 202 LYS A N 1
ATOM 1599 C CA . LYS A 1 202 ? -10.497 6.440 4.217 1.00 95.88 202 LYS A CA 1
ATOM 1600 C C . LYS A 1 202 ? -10.041 5.116 3.622 1.00 95.88 202 LYS A C 1
ATOM 1602 O O . LYS A 1 202 ? -10.167 4.951 2.411 1.00 95.88 202 LYS A O 1
ATOM 1607 N N . ILE A 1 203 ? -9.482 4.222 4.427 1.00 94.94 203 ILE A N 1
ATOM 1608 C CA . ILE A 1 203 ? -8.790 3.033 3.904 1.00 94.94 203 ILE A CA 1
ATOM 1609 C C . ILE A 1 203 ? -9.691 1.818 3.730 1.00 94.94 203 ILE A C 1
ATOM 1611 O O . ILE A 1 203 ? -9.319 0.871 3.057 1.00 94.94 203 ILE A O 1
ATOM 1615 N N . TYR A 1 204 ? -10.874 1.825 4.327 1.00 95.25 204 TYR A N 1
ATOM 1616 C CA . TYR A 1 204 ? -11.723 0.649 4.312 1.00 95.25 204 TYR A CA 1
ATOM 1617 C C . TYR A 1 204 ? -12.357 0.447 2.924 1.00 95.25 204 TYR A C 1
ATOM 1619 O O . TYR A 1 204 ? -12.862 1.423 2.353 1.00 95.25 204 TYR A O 1
ATOM 1627 N N . PRO A 1 205 ? -12.349 -0.780 2.373 1.00 94.56 205 PRO A N 1
ATOM 1628 C CA . PRO A 1 205 ? -12.881 -1.036 1.042 1.00 94.56 205 PRO A CA 1
ATOM 1629 C C . PRO A 1 205 ? -14.407 -0.886 1.000 1.00 94.56 205 PRO A C 1
ATOM 1631 O O . PRO A 1 205 ? -15.116 -1.171 1.965 1.00 94.56 205 PRO A O 1
ATOM 1634 N N . ASP A 1 206 ? -14.932 -0.457 -0.148 1.00 92.88 206 ASP A N 1
ATOM 1635 C CA . ASP A 1 206 ? -16.376 -0.355 -0.379 1.00 92.88 206 ASP A CA 1
ATOM 1636 C C . ASP A 1 206 ? -16.997 -1.751 -0.552 1.00 92.88 206 ASP A C 1
ATOM 1638 O O . ASP A 1 206 ? -16.980 -2.331 -1.639 1.00 92.88 206 ASP A O 1
ATOM 1642 N N . THR A 1 207 ? -17.584 -2.292 0.517 1.00 89.62 207 THR A N 1
ATOM 1643 C CA . THR A 1 207 ? -18.236 -3.613 0.515 1.00 89.62 207 THR A CA 1
ATOM 1644 C C . THR A 1 207 ? -19.531 -3.651 -0.309 1.00 89.62 207 THR A C 1
ATOM 1646 O O . THR A 1 207 ? -19.982 -4.726 -0.725 1.00 89.62 207 THR A O 1
ATOM 1649 N N . LEU A 1 208 ? -20.129 -2.493 -0.613 1.00 89.44 208 LEU A N 1
ATOM 1650 C CA . LEU A 1 208 ? -21.366 -2.390 -1.393 1.00 89.44 208 LEU A CA 1
ATOM 1651 C C . LEU A 1 208 ? -21.130 -2.430 -2.908 1.00 89.44 208 LEU A C 1
ATOM 1653 O O . LEU A 1 208 ? -22.101 -2.516 -3.662 1.00 89.44 208 LEU A O 1
ATOM 1657 N N . THR A 1 209 ? -19.874 -2.433 -3.368 1.00 89.19 209 THR A N 1
ATOM 1658 C CA . THR A 1 209 ? -19.504 -2.583 -4.792 1.00 89.19 209 THR A CA 1
ATOM 1659 C C . THR A 1 209 ? -20.193 -3.782 -5.455 1.00 89.19 209 THR A C 1
ATOM 1661 O O . THR A 1 209 ? -20.723 -3.665 -6.558 1.00 89.19 209 THR A O 1
ATOM 1664 N N . TRP A 1 210 ? -20.330 -4.902 -4.737 1.00 86.56 210 TRP A N 1
ATOM 1665 C CA . TRP A 1 210 ? -20.961 -6.125 -5.241 1.00 86.56 210 TRP A CA 1
ATOM 1666 C C . TRP A 1 210 ? -22.451 -5.987 -5.569 1.00 86.56 210 TRP A C 1
ATOM 1668 O O . TRP A 1 210 ? -22.953 -6.736 -6.405 1.00 86.56 210 TRP A O 1
ATOM 1678 N N . VAL A 1 211 ? -23.150 -5.052 -4.922 1.00 87.00 211 VAL A N 1
ATOM 1679 C CA . VAL A 1 211 ? -24.574 -4.766 -5.164 1.00 87.00 211 VAL A CA 1
ATOM 1680 C C . VAL A 1 211 ? -24.730 -3.564 -6.090 1.00 87.00 211 VAL A C 1
ATOM 1682 O O . VAL A 1 211 ? -25.562 -3.586 -6.996 1.00 87.00 211 VAL A O 1
ATOM 1685 N N . ARG A 1 212 ? -23.925 -2.515 -5.886 1.00 85.44 212 ARG A N 1
ATOM 1686 C CA . ARG A 1 212 ? -24.015 -1.270 -6.655 1.00 85.44 212 ARG A CA 1
ATOM 1687 C C . ARG A 1 212 ? -23.632 -1.472 -8.116 1.00 85.44 212 ARG A C 1
ATOM 1689 O O . ARG A 1 212 ? -24.343 -0.994 -8.997 1.00 85.44 212 ARG A O 1
ATOM 1696 N N . ASP A 1 213 ? -22.535 -2.178 -8.362 1.00 82.75 213 ASP A N 1
ATOM 1697 C CA . ASP A 1 213 ? -21.941 -2.257 -9.697 1.00 82.75 213 ASP A CA 1
ATOM 1698 C C . ASP A 1 213 ? -22.524 -3.434 -10.508 1.00 82.75 213 ASP A C 1
ATOM 1700 O O . ASP A 1 213 ? -22.467 -3.436 -11.737 1.00 82.75 213 ASP A O 1
ATOM 1704 N N . PHE A 1 214 ? -23.182 -4.394 -9.839 1.00 78.44 214 PHE A N 1
ATOM 1705 C CA . PHE A 1 214 ? -23.807 -5.564 -10.463 1.00 78.44 214 PHE A CA 1
ATOM 1706 C C . PHE A 1 214 ? -25.314 -5.648 -10.171 1.00 78.44 214 PHE A C 1
ATOM 1708 O O . PHE A 1 214 ? -25.788 -6.446 -9.363 1.00 78.44 214 PHE A O 1
ATOM 1715 N N . SER A 1 215 ? -26.099 -4.847 -10.895 1.00 71.31 215 SER A N 1
ATOM 1716 C CA . SER A 1 215 ? -27.535 -4.638 -10.638 1.00 71.31 215 SER A CA 1
ATOM 1717 C C . SER A 1 215 ? -28.435 -5.879 -10.805 1.00 71.31 215 SER A C 1
ATOM 1719 O O . SER A 1 215 ? -29.579 -5.858 -10.360 1.00 71.31 215 SER A O 1
ATOM 1721 N N . TYR A 1 216 ? -27.956 -6.952 -11.448 1.00 68.75 216 TYR A N 1
ATOM 1722 C CA . TYR A 1 216 ? -28.749 -8.153 -11.773 1.00 68.75 216 TYR A CA 1
ATOM 1723 C C . TYR A 1 216 ? -28.188 -9.459 -11.186 1.00 68.75 216 TYR A C 1
ATOM 1725 O O . TYR A 1 216 ? -28.614 -10.545 -11.579 1.00 68.75 216 TYR A O 1
ATOM 1733 N N . SER A 1 217 ? -27.240 -9.382 -10.250 1.00 73.44 217 SER A N 1
ATOM 1734 C CA . SER A 1 217 ? -26.652 -10.559 -9.598 1.00 73.44 217 SER A CA 1
ATOM 1735 C C . SER A 1 217 ? -27.067 -10.668 -8.134 1.00 73.44 217 SER A C 1
ATOM 1737 O O . SER A 1 217 ? -27.048 -9.678 -7.405 1.00 73.44 217 SER A O 1
ATOM 1739 N N . TYR A 1 218 ? -27.378 -11.883 -7.676 1.00 76.38 218 TYR A N 1
ATOM 1740 C CA . TYR A 1 218 ? -27.608 -12.182 -6.259 1.00 76.38 218 TYR A CA 1
ATOM 1741 C C . TYR A 1 218 ? -26.270 -12.231 -5.495 1.00 76.38 218 TYR A C 1
ATOM 1743 O O . TYR A 1 218 ? -25.804 -13.292 -5.085 1.00 76.38 218 TYR A O 1
ATOM 1751 N N . ASN A 1 219 ? -25.631 -11.070 -5.338 1.00 81.62 219 ASN A N 1
ATOM 1752 C CA . ASN A 1 219 ? -24.307 -10.928 -4.723 1.00 81.62 219 ASN A CA 1
ATOM 1753 C C . ASN A 1 219 ? -24.353 -10.357 -3.294 1.00 81.62 219 ASN A C 1
ATOM 1755 O O . ASN A 1 219 ? -23.308 -10.051 -2.724 1.00 81.62 219 ASN A O 1
ATOM 1759 N N . GLU A 1 220 ? -25.532 -10.274 -2.666 1.00 80.44 220 GLU A N 1
ATOM 1760 C CA . GLU A 1 220 ? -25.641 -9.879 -1.253 1.00 80.44 220 GLU A CA 1
ATOM 1761 C C . GLU A 1 220 ? -24.742 -10.687 -0.299 1.00 80.44 220 GLU A C 1
ATOM 1763 O O . GLU A 1 220 ? -24.148 -10.082 0.599 1.00 80.44 220 GLU A O 1
ATOM 1768 N N . PRO A 1 221 ? -24.564 -12.018 -0.465 1.00 85.06 221 PRO A N 1
ATOM 1769 C CA . PRO A 1 221 ? -23.627 -12.763 0.372 1.00 85.06 221 PRO A CA 1
ATOM 1770 C C . PRO A 1 221 ? -22.184 -12.259 0.246 1.00 85.06 221 PRO A C 1
ATOM 1772 O O . PRO A 1 221 ? -21.460 -12.255 1.241 1.00 85.06 221 PRO A O 1
ATOM 1775 N N . MET A 1 222 ? -21.781 -11.791 -0.943 1.00 84.62 222 MET A N 1
ATOM 1776 C CA . MET A 1 222 ? -20.455 -11.209 -1.166 1.00 84.62 222 MET A CA 1
ATOM 1777 C C . MET A 1 222 ? -20.333 -9.869 -0.443 1.00 84.62 222 MET A C 1
ATOM 1779 O O . MET A 1 222 ? -19.395 -9.684 0.321 1.00 84.62 222 MET A O 1
ATOM 1783 N N . SER A 1 223 ? -21.314 -8.971 -0.563 1.00 83.75 223 SER A N 1
ATOM 1784 C CA . SER A 1 223 ? -21.276 -7.694 0.170 1.00 83.75 223 SER A CA 1
ATOM 1785 C C . SER A 1 223 ? -21.127 -7.853 1.681 1.00 83.75 223 SER A C 1
ATOM 1787 O O . SER A 1 223 ? -20.475 -7.035 2.322 1.00 83.75 223 SER A O 1
ATOM 1789 N N . ARG A 1 224 ? -21.713 -8.902 2.262 1.00 85.00 224 ARG A N 1
ATOM 1790 C CA . ARG A 1 224 ? -21.681 -9.124 3.714 1.00 85.00 224 ARG A CA 1
ATOM 1791 C C . ARG A 1 224 ? -20.387 -9.771 4.197 1.00 85.00 224 ARG A C 1
ATOM 1793 O O . ARG A 1 224 ? -19.910 -9.431 5.273 1.00 85.00 224 ARG A O 1
ATOM 1800 N N . ASN A 1 225 ? -19.845 -10.711 3.422 1.00 89.25 225 ASN A N 1
ATOM 1801 C CA . ASN A 1 225 ? -18.814 -11.626 3.911 1.00 89.25 225 ASN A CA 1
ATOM 1802 C C . ASN A 1 225 ? -17.487 -11.538 3.151 1.00 89.25 225 ASN A C 1
ATOM 1804 O O . ASN A 1 225 ? -16.496 -12.039 3.665 1.00 89.25 225 ASN A O 1
ATOM 1808 N N . TYR A 1 226 ? -17.434 -10.933 1.961 1.00 91.75 226 TYR A N 1
ATOM 1809 C CA . TYR A 1 226 ? -16.269 -11.034 1.072 1.00 91.75 226 TYR A CA 1
ATOM 1810 C C . TYR A 1 226 ? -14.968 -10.549 1.716 1.00 91.75 226 TYR A C 1
ATOM 1812 O O . TYR A 1 226 ? -13.951 -11.215 1.602 1.00 91.75 226 TYR A O 1
ATOM 1820 N N . PHE A 1 227 ? -15.001 -9.418 2.419 1.00 92.38 227 PHE A N 1
ATOM 1821 C CA . PHE A 1 227 ? -13.791 -8.853 3.017 1.00 92.38 227 PHE A CA 1
ATOM 1822 C C . PHE A 1 227 ? -13.379 -9.535 4.335 1.00 92.38 227 PHE A C 1
ATOM 1824 O O . PHE A 1 227 ? -12.197 -9.598 4.657 1.00 92.38 227 PHE A O 1
ATOM 1831 N N . TRP A 1 228 ? -14.345 -10.055 5.100 1.00 88.25 228 TRP A N 1
ATOM 1832 C CA . TRP A 1 228 ? -14.121 -10.515 6.478 1.00 88.25 228 TRP A CA 1
ATOM 1833 C C . TRP A 1 228 ? -14.073 -12.028 6.656 1.00 88.25 228 TRP A C 1
ATOM 1835 O O . TRP A 1 228 ? -13.530 -12.514 7.643 1.00 88.25 228 TRP A O 1
ATOM 1845 N N . HIS A 1 229 ? -14.728 -12.784 5.780 1.00 92.44 229 HIS A N 1
ATOM 1846 C CA . HIS A 1 229 ? -14.916 -14.207 6.003 1.00 92.44 229 HIS A CA 1
ATOM 1847 C C . HIS A 1 229 ? -13.680 -14.996 5.536 1.00 92.44 229 HIS A C 1
ATOM 1849 O O . HIS A 1 229 ? -13.320 -14.864 4.366 1.00 92.44 229 HIS A O 1
ATOM 1855 N N . PRO A 1 230 ? -13.127 -15.914 6.359 1.00 94.69 230 PRO A N 1
ATOM 1856 C CA . PRO A 1 230 ? -11.888 -16.646 6.058 1.00 94.69 230 PRO A CA 1
ATOM 1857 C C . PRO A 1 230 ? -11.853 -17.370 4.705 1.00 94.69 230 PRO A C 1
ATOM 1859 O O . PRO A 1 230 ? -10.810 -17.550 4.091 1.00 94.69 230 PRO A O 1
ATOM 1862 N N . ALA A 1 231 ? -13.017 -17.798 4.205 1.00 92.88 231 ALA A N 1
ATOM 1863 C CA . ALA A 1 231 ? -13.126 -18.441 2.891 1.00 92.88 231 ALA A CA 1
ATOM 1864 C C . ALA A 1 231 ? -12.705 -17.547 1.706 1.00 92.88 231 ALA A C 1
ATOM 1866 O O . ALA A 1 231 ? -12.498 -18.072 0.614 1.00 92.88 231 ALA A O 1
ATOM 1867 N N . PHE A 1 232 ? -12.622 -16.229 1.904 1.00 92.12 232 PHE A N 1
ATOM 1868 C CA . PHE A 1 232 ? -12.241 -15.255 0.882 1.00 92.12 232 PHE A CA 1
ATOM 1869 C C . PHE A 1 232 ? -10.865 -14.629 1.137 1.00 92.12 232 PHE A C 1
ATOM 1871 O O . PHE A 1 232 ? -10.523 -13.642 0.492 1.00 92.12 232 PHE A O 1
ATOM 1878 N N . ASP A 1 233 ? -10.070 -15.193 2.045 1.00 92.94 233 ASP A N 1
ATOM 1879 C CA . ASP A 1 233 ? -8.784 -14.619 2.451 1.00 92.94 233 ASP A CA 1
ATOM 1880 C C . ASP A 1 233 ? -7.793 -14.516 1.298 1.00 92.94 233 ASP A C 1
ATOM 1882 O O . ASP A 1 233 ? -7.188 -13.462 1.134 1.00 92.94 233 ASP A O 1
ATOM 1886 N N . ASP A 1 234 ? -7.726 -15.555 0.462 1.00 93.00 234 ASP A N 1
ATOM 1887 C CA . ASP A 1 234 ? -6.843 -15.639 -0.710 1.00 93.00 234 ASP A CA 1
ATOM 1888 C C . ASP A 1 234 ? -7.460 -15.020 -1.983 1.00 93.00 234 ASP A C 1
ATOM 1890 O O . ASP A 1 234 ? -6.933 -15.177 -3.083 1.00 93.00 234 ASP A O 1
ATOM 1894 N N . TYR A 1 235 ? -8.617 -14.361 -1.873 1.00 92.12 235 TYR A N 1
ATOM 1895 C CA . TYR A 1 235 ? -9.268 -13.700 -3.006 1.00 92.12 235 TYR A CA 1
ATOM 1896 C C . TYR A 1 235 ? -8.796 -12.248 -3.117 1.00 92.12 235 TYR A C 1
ATOM 1898 O O . TYR A 1 235 ? -8.505 -11.628 -2.092 1.00 92.12 235 TYR A O 1
ATOM 1906 N N . PRO A 1 236 ? -8.755 -11.671 -4.332 1.00 94.12 236 PRO A N 1
ATOM 1907 C CA . PRO A 1 236 ? -8.290 -10.304 -4.528 1.00 94.12 236 PRO A CA 1
ATOM 1908 C C . PRO A 1 236 ? -9.192 -9.301 -3.812 1.00 94.12 236 PRO A C 1
ATOM 1910 O O . PRO A 1 236 ? -10.418 -9.441 -3.812 1.00 94.12 236 PRO A O 1
ATOM 1913 N N . VAL A 1 237 ? -8.606 -8.251 -3.248 1.00 94.62 237 VAL A N 1
ATOM 1914 C CA . VAL A 1 237 ? -9.382 -7.180 -2.621 1.00 94.62 237 VAL A CA 1
ATOM 1915 C C . VAL A 1 237 ? -10.211 -6.416 -3.663 1.00 94.62 237 VAL A C 1
ATOM 1917 O O . VAL A 1 237 ? -9.742 -6.091 -4.754 1.00 94.62 237 VAL A O 1
ATOM 1920 N N . VAL A 1 238 ? -11.470 -6.117 -3.331 1.00 92.50 238 VAL A N 1
AT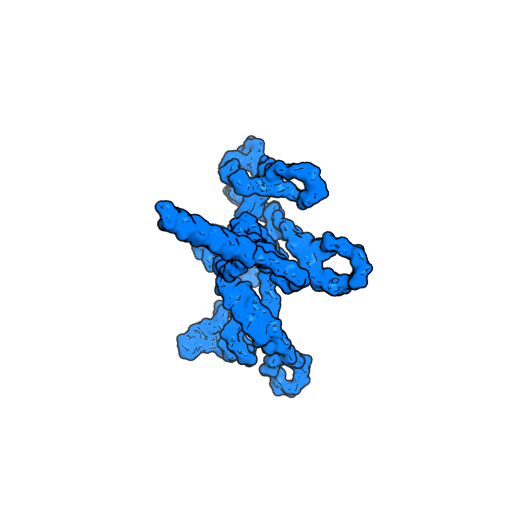OM 1921 C CA . VAL A 1 238 ? -12.417 -5.398 -4.204 1.00 92.50 238 VAL A CA 1
ATOM 1922 C C . VAL A 1 238 ? -12.982 -4.188 -3.457 1.00 92.50 238 VAL A C 1
ATOM 1924 O O . VAL A 1 238 ? -13.036 -4.182 -2.231 1.00 92.50 238 VAL A O 1
ATOM 1927 N N . GLY A 1 239 ? -13.387 -3.145 -4.187 1.00 92.12 239 GLY A N 1
ATOM 1928 C CA . GLY A 1 239 ? -13.911 -1.908 -3.593 1.00 92.12 239 GLY A CA 1
ATOM 1929 C C . GLY A 1 239 ? -12.823 -0.910 -3.183 1.00 92.12 239 GLY A C 1
ATOM 1930 O O . GLY A 1 239 ? -13.072 -0.026 -2.365 1.00 92.12 239 GLY A O 1
ATOM 1931 N N . VAL A 1 240 ? -11.618 -1.038 -3.746 1.00 94.69 240 VAL A N 1
ATOM 1932 C CA . VAL A 1 240 ? -10.464 -0.167 -3.480 1.00 94.69 240 VAL A CA 1
ATOM 1933 C C . VAL A 1 240 ? -10.331 0.882 -4.584 1.00 94.69 240 VAL A C 1
ATOM 1935 O O . VAL A 1 240 ? -10.379 0.569 -5.772 1.00 94.69 240 VAL A O 1
ATOM 1938 N N . ASN A 1 241 ? -10.143 2.147 -4.203 1.00 94.00 241 ASN A N 1
ATOM 1939 C CA . ASN A 1 241 ? -9.891 3.236 -5.148 1.00 94.00 241 ASN A CA 1
ATOM 1940 C C . ASN A 1 241 ? -8.383 3.493 -5.349 1.00 94.00 241 ASN A C 1
ATOM 1942 O O . ASN A 1 241 ? -7.538 3.048 -4.573 1.00 94.00 241 ASN A O 1
ATOM 1946 N N . TRP A 1 242 ? -8.028 4.286 -6.365 1.00 93.69 242 TRP A N 1
ATOM 1947 C CA . TRP A 1 242 ? -6.625 4.610 -6.670 1.00 93.69 242 TRP A CA 1
ATOM 1948 C C . TRP A 1 242 ? -5.861 5.244 -5.493 1.00 93.69 242 TRP A C 1
ATOM 1950 O O . TRP A 1 242 ? -4.678 4.980 -5.289 1.00 93.69 242 TRP A O 1
ATOM 1960 N N . LYS A 1 243 ? -6.524 6.085 -4.692 1.00 95.38 243 LYS A N 1
ATOM 1961 C CA . LYS A 1 243 ? -5.901 6.753 -3.539 1.00 95.38 243 LYS A CA 1
ATOM 1962 C C . LYS A 1 243 ? -5.622 5.768 -2.403 1.00 95.38 243 LYS A C 1
ATOM 1964 O O . LYS A 1 243 ? -4.552 5.835 -1.811 1.00 95.38 243 LYS A O 1
ATOM 1969 N N . MET A 1 244 ? -6.545 4.843 -2.149 1.00 96.06 244 MET A N 1
ATOM 1970 C CA . MET A 1 244 ? -6.397 3.743 -1.195 1.00 96.06 244 MET A CA 1
ATOM 1971 C C . MET A 1 244 ? -5.255 2.809 -1.613 1.00 96.06 244 MET A C 1
ATOM 1973 O O . MET A 1 244 ? -4.459 2.411 -0.770 1.00 96.06 244 MET A O 1
ATOM 1977 N N . ALA A 1 245 ? -5.120 2.513 -2.909 1.00 95.69 245 ALA A N 1
ATOM 1978 C CA . ALA A 1 245 ? -4.021 1.697 -3.423 1.00 95.69 245 ALA A CA 1
ATOM 1979 C C . ALA A 1 245 ? -2.653 2.385 -3.239 1.00 95.69 245 ALA A C 1
ATOM 1981 O O . ALA A 1 245 ? -1.712 1.770 -2.745 1.00 95.69 245 ALA A O 1
ATOM 1982 N N . LYS A 1 246 ? -2.546 3.692 -3.533 1.00 95.06 246 LYS A N 1
ATOM 1983 C CA . LYS A 1 246 ? -1.330 4.473 -3.223 1.00 95.06 246 LYS A CA 1
ATOM 1984 C C . LYS A 1 246 ? -1.015 4.492 -1.723 1.00 95.06 246 LYS A C 1
ATOM 1986 O O . LYS A 1 246 ? 0.149 4.382 -1.347 1.00 95.06 246 LYS A O 1
ATOM 1991 N N . ALA A 1 247 ? -2.038 4.646 -0.882 1.00 96.00 247 ALA A N 1
ATOM 1992 C CA . ALA A 1 247 ? -1.898 4.611 0.570 1.00 96.00 247 ALA A CA 1
ATOM 1993 C C . ALA A 1 247 ? -1.351 3.262 1.057 1.00 96.00 247 ALA A C 1
ATOM 1995 O O . ALA A 1 247 ? -0.430 3.247 1.870 1.00 96.00 247 ALA A O 1
ATOM 1996 N N . PHE A 1 248 ? -1.854 2.155 0.508 1.00 95.94 248 PHE A N 1
ATOM 1997 C CA . PHE A 1 248 ? -1.359 0.810 0.796 1.00 95.94 248 PHE A CA 1
ATOM 1998 C C . PHE A 1 248 ? 0.116 0.647 0.404 1.00 95.94 248 PHE A C 1
ATOM 2000 O O . PHE A 1 248 ? 0.913 0.180 1.212 1.00 95.94 248 PHE A O 1
ATOM 2007 N N . CYS A 1 249 ? 0.514 1.099 -0.790 1.00 94.38 249 CYS A N 1
ATOM 2008 C CA . CYS A 1 249 ? 1.919 1.072 -1.208 1.00 94.38 249 CYS A CA 1
ATOM 2009 C C . CYS A 1 249 ? 2.821 1.872 -0.252 1.00 94.38 249 CYS A C 1
ATOM 2011 O O . CYS A 1 249 ? 3.858 1.375 0.178 1.00 94.38 249 CYS A O 1
ATOM 2013 N N . TYR A 1 250 ? 2.398 3.078 0.142 1.00 94.50 250 TYR A N 1
ATOM 2014 C CA . TYR A 1 250 ? 3.134 3.898 1.109 1.00 94.50 250 TYR A CA 1
ATOM 2015 C C . TYR A 1 250 ? 3.252 3.216 2.479 1.00 94.50 250 TYR A C 1
ATOM 2017 O O . TYR A 1 250 ? 4.321 3.220 3.091 1.00 94.50 250 TYR A O 1
ATOM 2025 N N . TRP A 1 251 ? 2.169 2.602 2.959 1.00 93.81 251 TRP A N 1
ATOM 2026 C CA . TRP A 1 251 ? 2.186 1.819 4.190 1.00 93.81 251 TRP A CA 1
ATOM 2027 C C . TRP A 1 251 ? 3.141 0.625 4.092 1.00 93.81 251 TRP A C 1
ATOM 2029 O O . TRP A 1 251 ? 3.969 0.456 4.981 1.00 93.81 251 TRP A O 1
ATOM 2039 N N . ARG A 1 252 ? 3.110 -0.143 2.999 1.00 91.81 252 ARG A N 1
ATOM 2040 C CA . ARG A 1 252 ? 4.020 -1.279 2.779 1.00 91.81 252 ARG A CA 1
ATOM 2041 C C . ARG A 1 252 ? 5.488 -0.843 2.786 1.00 91.81 252 ARG A C 1
ATOM 2043 O O . ARG A 1 252 ? 6.322 -1.498 3.400 1.00 91.81 252 ARG A O 1
ATOM 2050 N N . THR A 1 253 ? 5.802 0.305 2.189 1.00 90.50 253 THR A N 1
ATOM 2051 C CA . THR A 1 253 ? 7.133 0.923 2.301 1.00 90.50 253 THR A CA 1
ATOM 2052 C C . THR A 1 253 ? 7.485 1.246 3.749 1.00 90.50 253 THR A C 1
ATOM 2054 O O . THR A 1 253 ? 8.596 0.969 4.194 1.00 90.50 253 THR A O 1
ATOM 2057 N N . LYS A 1 254 ? 6.537 1.790 4.518 1.00 88.44 254 LYS A N 1
ATOM 2058 C CA . LYS A 1 254 ? 6.750 2.095 5.935 1.00 88.44 254 LYS A CA 1
ATOM 2059 C C . LYS A 1 254 ? 7.057 0.833 6.745 1.00 88.44 254 LYS A C 1
ATOM 2061 O O . LYS A 1 254 ? 8.036 0.846 7.484 1.00 88.44 254 LYS A O 1
ATOM 2066 N N . ILE A 1 255 ? 6.276 -0.243 6.596 1.00 87.81 255 ILE A N 1
ATOM 2067 C CA . ILE A 1 255 ? 6.516 -1.485 7.354 1.00 87.81 255 ILE A CA 1
ATOM 2068 C C . ILE A 1 255 ? 7.858 -2.115 6.971 1.00 87.81 255 ILE A C 1
ATOM 2070 O O . ILE A 1 255 ? 8.588 -2.580 7.840 1.00 87.81 255 ILE A O 1
ATOM 2074 N N . TRP A 1 256 ? 8.203 -2.075 5.681 1.00 85.38 256 TRP A N 1
ATOM 2075 C CA . TRP A 1 256 ? 9.465 -2.596 5.166 1.00 85.38 256 TRP A CA 1
ATOM 2076 C C . TRP A 1 256 ? 10.663 -1.850 5.759 1.00 85.38 256 TRP A C 1
ATOM 2078 O O . TRP A 1 256 ? 11.586 -2.464 6.288 1.00 85.38 256 TRP A O 1
ATOM 2088 N N . ASN A 1 257 ? 10.603 -0.517 5.758 1.00 83.88 257 ASN A N 1
ATOM 2089 C CA . ASN A 1 257 ? 11.652 0.325 6.327 1.00 83.88 257 ASN A CA 1
ATOM 2090 C C . ASN A 1 257 ? 11.760 0.169 7.853 1.00 83.88 257 ASN A C 1
ATOM 2092 O O . ASN A 1 257 ? 12.861 0.226 8.394 1.00 83.88 257 ASN A O 1
ATOM 2096 N N . MET A 1 258 ? 10.638 -0.048 8.549 1.00 80.69 258 MET A N 1
ATOM 2097 C CA . MET A 1 258 ? 10.627 -0.303 9.994 1.00 80.69 258 MET A CA 1
ATOM 2098 C C . MET A 1 258 ? 11.263 -1.648 10.367 1.00 80.69 258 MET A C 1
ATOM 2100 O O . MET A 1 258 ? 11.871 -1.745 11.428 1.00 80.69 258 MET A O 1
ATOM 2104 N N . ALA A 1 259 ? 11.154 -2.673 9.515 1.00 80.12 259 ALA A N 1
ATOM 2105 C CA . ALA A 1 259 ? 11.715 -3.999 9.784 1.00 80.12 259 ALA A CA 1
ATOM 2106 C C . ALA A 1 259 ? 13.257 -4.032 9.764 1.00 80.12 259 ALA A C 1
ATOM 2108 O O . ALA A 1 259 ? 13.855 -4.978 10.270 1.00 80.12 259 ALA A O 1
ATOM 2109 N N . GLY A 1 260 ? 13.916 -3.009 9.208 1.00 65.12 260 GLY A N 1
ATOM 2110 C CA . GLY A 1 260 ? 15.367 -2.826 9.325 1.00 65.12 260 GLY A CA 1
ATOM 2111 C C . GLY A 1 260 ? 16.230 -3.886 8.628 1.00 65.12 260 GLY A C 1
ATOM 2112 O O . GLY A 1 260 ? 17.440 -3.909 8.844 1.00 65.12 260 GLY A O 1
ATOM 2113 N N . GLU A 1 261 ? 15.659 -4.757 7.785 1.00 56.81 261 GLU A N 1
ATOM 2114 C CA . GLU A 1 261 ? 16.425 -5.820 7.113 1.00 56.81 261 GLU A CA 1
ATOM 2115 C C . GLU A 1 261 ? 17.432 -5.275 6.086 1.00 56.81 261 GLU A C 1
ATOM 2117 O O . GLU A 1 261 ? 18.441 -5.922 5.791 1.00 56.81 261 GLU A O 1
ATOM 2122 N N . THR A 1 262 ? 17.210 -4.059 5.585 1.00 56.28 262 THR A N 1
ATOM 2123 C CA . THR A 1 262 ? 18.111 -3.377 4.658 1.00 56.28 262 THR A CA 1
ATOM 2124 C C . THR A 1 262 ? 18.286 -1.912 5.060 1.00 56.28 262 THR A C 1
ATOM 2126 O O . THR A 1 262 ? 17.426 -1.083 4.788 1.00 56.28 262 THR A O 1
ATOM 2129 N N . GLU A 1 263 ? 19.450 -1.558 5.624 1.00 53.78 263 GLU A N 1
ATOM 2130 C CA . GLU A 1 263 ? 19.956 -0.160 5.668 1.00 53.78 263 GLU A CA 1
ATOM 2131 C C . GLU A 1 263 ? 20.173 0.425 4.257 1.00 53.78 263 GLU A C 1
ATOM 2133 O O . GLU A 1 263 ? 20.507 1.596 4.058 1.00 53.78 263 GLU A O 1
ATOM 2138 N N . GLU A 1 264 ? 20.047 -0.433 3.255 1.00 60.91 264 GLU A N 1
ATOM 2139 C CA . GLU A 1 264 ? 20.237 -0.153 1.857 1.00 60.91 264 GLU A CA 1
ATOM 2140 C C . GLU A 1 264 ? 18.914 0.379 1.317 1.00 60.91 264 GLU A C 1
ATOM 2142 O O . GLU A 1 264 ? 17.888 -0.286 1.402 1.00 60.91 264 GLU A O 1
ATOM 2147 N N . MET A 1 265 ? 18.948 1.606 0.803 1.00 52.16 265 MET A N 1
ATOM 2148 C CA . MET A 1 265 ? 17.792 2.318 0.267 1.00 52.16 265 MET A CA 1
ATOM 2149 C C . MET A 1 265 ? 17.169 1.513 -0.887 1.00 52.16 265 MET A C 1
ATOM 2151 O O . MET A 1 265 ? 17.579 1.650 -2.040 1.00 52.16 265 MET A O 1
ATOM 2155 N N . SER A 1 266 ? 16.223 0.632 -0.564 1.00 67.25 266 SER A N 1
ATOM 2156 C CA . SER A 1 266 ? 15.327 0.013 -1.531 1.00 67.25 266 SER A CA 1
ATOM 2157 C C . SER A 1 266 ? 14.373 1.084 -2.049 1.00 67.25 266 SER A C 1
ATOM 2159 O O . SER A 1 266 ? 13.973 1.974 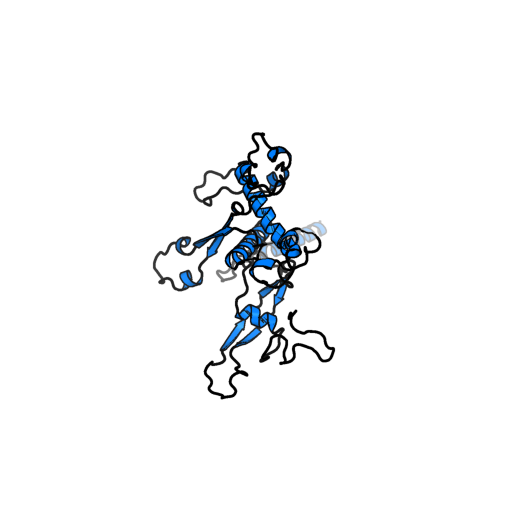-1.301 1.00 67.25 266 SER A O 1
ATOM 2161 N N . GLU A 1 267 ? 14.029 1.016 -3.332 1.00 80.12 267 GLU A N 1
ATOM 2162 C CA . GLU A 1 267 ? 12.960 1.843 -3.897 1.00 80.12 267 GLU A CA 1
ATOM 2163 C C . GLU A 1 267 ? 11.655 1.650 -3.110 1.00 80.12 267 GLU A C 1
ATOM 2165 O O . GLU A 1 267 ? 11.382 0.562 -2.593 1.00 80.12 267 GLU A O 1
ATOM 2170 N N . ASP A 1 268 ? 10.841 2.702 -3.039 1.00 87.50 268 ASP A N 1
ATOM 2171 C CA . ASP A 1 268 ? 9.535 2.634 -2.389 1.00 87.50 268 ASP A CA 1
ATOM 2172 C C . ASP A 1 268 ? 8.599 1.706 -3.179 1.00 87.50 268 ASP A C 1
ATOM 2174 O O . ASP A 1 268 ? 8.561 1.727 -4.417 1.00 87.50 268 ASP A O 1
ATOM 2178 N N . PHE A 1 269 ? 7.757 0.947 -2.473 1.00 91.38 269 PHE A N 1
ATOM 2179 C CA . PHE A 1 269 ? 6.640 0.261 -3.110 1.00 91.38 269 PHE A CA 1
ATOM 2180 C C . PHE A 1 269 ? 5.711 1.300 -3.734 1.00 91.38 269 PHE A C 1
ATOM 2182 O O . PHE A 1 269 ? 5.316 2.288 -3.106 1.00 91.38 269 PHE A O 1
ATOM 2189 N N . ARG A 1 270 ? 5.340 1.066 -4.991 1.00 93.12 270 ARG A N 1
ATOM 2190 C CA . ARG A 1 270 ? 4.439 1.927 -5.754 1.00 93.12 270 ARG A CA 1
ATOM 2191 C C . ARG A 1 270 ? 3.623 1.111 -6.736 1.00 93.12 270 ARG A C 1
ATOM 2193 O O . ARG A 1 270 ? 3.977 -0.011 -7.085 1.00 93.12 270 ARG A O 1
ATOM 2200 N N . LEU A 1 271 ? 2.564 1.731 -7.238 1.00 93.19 271 LEU A N 1
ATOM 2201 C CA . LEU A 1 271 ? 1.821 1.179 -8.358 1.00 93.19 271 LEU A CA 1
ATOM 2202 C C . LEU A 1 271 ? 2.711 1.162 -9.615 1.00 93.19 271 LEU A C 1
ATOM 2204 O O . LEU A 1 271 ? 3.495 2.105 -9.829 1.00 93.19 271 LEU A O 1
ATOM 2208 N N . PRO A 1 272 ? 2.615 0.105 -10.438 1.00 92.50 272 PRO A N 1
ATOM 2209 C CA . PRO A 1 272 ? 3.342 0.042 -11.693 1.00 92.50 272 PRO A CA 1
ATOM 2210 C C . PRO A 1 272 ? 2.855 1.149 -12.628 1.00 92.50 272 PRO A C 1
ATOM 2212 O O . PRO A 1 272 ? 1.686 1.545 -12.620 1.00 92.50 272 PRO A O 1
ATOM 2215 N N . THR A 1 273 ? 3.764 1.660 -13.449 1.00 91.00 273 THR A N 1
ATOM 2216 C CA . THR A 1 273 ? 3.379 2.502 -14.581 1.00 91.00 273 THR A CA 1
ATOM 2217 C C . THR A 1 273 ? 2.678 1.653 -15.641 1.00 91.00 273 THR A C 1
ATOM 2219 O O . THR A 1 273 ? 2.860 0.438 -15.696 1.00 91.00 273 THR A O 1
ATOM 2222 N N . GLU A 1 274 ? 1.909 2.294 -16.520 1.00 88.12 274 GLU A N 1
ATOM 2223 C CA . GLU A 1 274 ? 1.234 1.625 -17.644 1.00 88.12 274 GLU A CA 1
ATOM 2224 C C . GLU A 1 274 ? 2.199 0.743 -18.456 1.00 88.12 274 GLU A C 1
ATOM 2226 O O . GLU A 1 274 ? 1.931 -0.429 -18.695 1.00 88.12 274 GLU A O 1
ATOM 2231 N N . HIS A 1 275 ? 3.371 1.287 -18.784 1.00 89.00 275 HIS A N 1
ATOM 2232 C CA . HIS A 1 275 ? 4.417 0.615 -19.552 1.00 89.00 275 HIS A CA 1
ATOM 2233 C C . HIS A 1 275 ? 5.018 -0.593 -18.816 1.00 89.00 275 HIS A C 1
ATOM 2235 O O . HIS A 1 275 ? 5.270 -1.628 -19.428 1.00 89.00 275 HIS A O 1
ATOM 2241 N N . GLU A 1 276 ? 5.256 -0.471 -17.505 1.00 91.50 276 GLU A N 1
ATOM 2242 C CA . GLU A 1 276 ? 5.756 -1.574 -16.672 1.00 91.50 276 GLU A CA 1
ATOM 2243 C C . GLU A 1 276 ? 4.728 -2.702 -16.579 1.00 91.50 276 GLU A C 1
ATOM 2245 O O . GLU A 1 276 ? 5.085 -3.872 -16.712 1.00 91.50 276 GLU A O 1
ATOM 2250 N N . TRP A 1 277 ? 3.454 -2.347 -16.398 1.00 89.06 277 TRP A N 1
ATOM 2251 C CA . TRP A 1 277 ? 2.364 -3.313 -16.347 1.00 89.06 277 TRP A CA 1
ATOM 2252 C C . TRP A 1 277 ? 2.185 -4.029 -17.687 1.00 89.06 277 TRP A C 1
ATOM 2254 O O . TRP A 1 277 ? 2.120 -5.254 -17.720 1.00 89.06 277 TRP A O 1
ATOM 2264 N N . GLU A 1 278 ? 2.182 -3.296 -18.802 1.00 85.25 278 GLU A N 1
ATOM 2265 C CA . GLU A 1 278 ? 2.069 -3.886 -20.138 1.00 85.25 278 GLU A CA 1
ATOM 2266 C C . GLU A 1 278 ? 3.244 -4.824 -20.447 1.00 85.25 278 GLU A C 1
ATOM 2268 O O . GLU A 1 278 ? 3.048 -5.927 -20.961 1.00 85.25 278 GLU A O 1
ATOM 2273 N N . TYR A 1 279 ? 4.467 -4.418 -20.105 1.00 87.50 279 TYR A N 1
ATOM 2274 C CA . TYR A 1 279 ? 5.655 -5.241 -20.306 1.00 87.50 279 TYR A CA 1
ATOM 2275 C C . TYR A 1 279 ? 5.609 -6.537 -19.491 1.00 87.50 279 TYR A C 1
ATOM 2277 O O . TYR A 1 279 ? 5.879 -7.609 -20.037 1.00 87.50 279 TYR A O 1
ATOM 2285 N N . ALA A 1 280 ? 5.207 -6.455 -18.218 1.00 87.88 280 ALA A N 1
ATOM 2286 C CA . ALA A 1 280 ? 5.017 -7.630 -17.375 1.00 87.88 280 ALA A CA 1
ATOM 2287 C C . ALA A 1 280 ? 3.901 -8.540 -17.919 1.00 87.88 280 ALA A C 1
ATOM 2289 O O . ALA A 1 280 ? 4.101 -9.746 -18.069 1.00 87.88 280 ALA A O 1
ATOM 2290 N N . ALA A 1 281 ? 2.760 -7.964 -18.310 1.00 83.31 281 ALA A N 1
ATOM 2291 C CA . ALA A 1 281 ? 1.609 -8.699 -18.829 1.00 83.31 281 ALA A CA 1
ATOM 2292 C C . ALA A 1 281 ? 1.903 -9.421 -20.157 1.00 83.31 281 ALA A C 1
ATOM 2294 O O . ALA A 1 281 ? 1.382 -10.511 -20.396 1.00 83.31 281 ALA A O 1
ATOM 2295 N N . ARG A 1 282 ? 2.759 -8.858 -21.022 1.00 80.44 282 ARG A N 1
ATOM 2296 C CA . ARG A 1 282 ? 3.174 -9.495 -22.287 1.00 80.44 282 ARG A CA 1
ATOM 2297 C C . ARG A 1 282 ? 4.046 -10.739 -22.089 1.00 80.44 282 ARG A C 1
ATOM 2299 O O . ARG A 1 282 ? 4.217 -11.506 -23.039 1.00 80.44 282 ARG A O 1
ATOM 2306 N N . GLY A 1 283 ? 4.617 -10.953 -20.900 1.00 79.75 283 GLY A N 1
ATOM 2307 C CA . GLY A 1 283 ? 5.359 -12.173 -20.567 1.00 79.75 283 GLY A CA 1
ATOM 2308 C C . GLY A 1 283 ? 6.516 -12.484 -21.527 1.00 79.75 283 GLY A C 1
ATOM 2309 O O . GLY A 1 283 ? 6.737 -13.646 -21.868 1.00 79.75 283 GLY A O 1
ATOM 2310 N N . GLY A 1 284 ? 7.211 -11.451 -22.019 1.00 77.81 284 GLY A N 1
ATOM 2311 C CA . GLY A 1 284 ? 8.339 -11.583 -22.952 1.00 77.81 284 GLY A CA 1
ATOM 2312 C C . GLY A 1 284 ? 7.961 -11.764 -24.428 1.00 77.81 284 GLY A C 1
ATOM 2313 O O . GLY A 1 284 ? 8.825 -12.087 -25.239 1.00 77.81 284 GLY A O 1
ATOM 2314 N N . ARG A 1 285 ? 6.689 -11.579 -24.799 1.00 76.81 285 ARG A N 1
ATOM 2315 C CA . ARG A 1 285 ? 6.246 -11.614 -26.200 1.00 76.81 285 ARG A CA 1
ATOM 2316 C C . ARG A 1 285 ? 6.366 -10.236 -26.839 1.00 76.81 285 ARG A C 1
ATOM 2318 O O . ARG A 1 285 ? 5.746 -9.272 -26.390 1.00 76.81 285 ARG A O 1
ATOM 2325 N N . GLU A 1 286 ? 7.135 -10.163 -27.916 1.00 71.25 286 GLU A N 1
ATOM 2326 C CA . GLU A 1 286 ? 7.255 -8.965 -28.745 1.00 71.25 286 GLU A CA 1
ATOM 2327 C C . GLU A 1 286 ? 6.087 -8.903 -29.742 1.00 71.25 286 GLU A C 1
ATOM 2329 O O . GLU A 1 286 ? 5.649 -9.933 -30.250 1.00 71.25 286 GLU A O 1
ATOM 2334 N N . GLU A 1 287 ? 5.550 -7.699 -29.972 1.00 70.94 287 GLU A N 1
ATOM 2335 C CA . GLU A 1 287 ? 4.509 -7.408 -30.984 1.00 70.94 287 GLU A CA 1
ATOM 2336 C C . GLU A 1 287 ? 3.191 -8.209 -30.881 1.00 70.94 287 GLU A C 1
ATOM 2338 O O . GLU A 1 287 ? 2.389 -8.216 -31.809 1.00 70.94 287 GLU A O 1
ATOM 2343 N N . ALA A 1 288 ? 2.912 -8.859 -29.750 1.00 70.88 288 ALA A N 1
ATOM 2344 C CA . ALA A 1 288 ? 1.623 -9.511 -29.540 1.00 70.88 288 ALA A CA 1
ATOM 2345 C C . ALA A 1 288 ? 0.496 -8.475 -29.378 1.00 70.88 288 ALA A C 1
ATOM 2347 O O . ALA A 1 288 ? 0.587 -7.597 -28.519 1.00 70.88 288 ALA A O 1
ATOM 2348 N N . SER A 1 289 ? -0.597 -8.619 -30.137 1.00 69.56 289 SER A N 1
ATOM 2349 C CA . SER A 1 289 ? -1.754 -7.710 -30.051 1.00 69.56 289 SER A CA 1
ATOM 2350 C C . SER A 1 289 ? -2.473 -7.793 -28.693 1.00 69.56 289 SER A C 1
ATOM 2352 O O . SER A 1 289 ? -3.109 -6.834 -28.269 1.00 69.56 289 SER A O 1
ATOM 2354 N N . TYR A 1 290 ? -2.356 -8.930 -27.993 1.00 74.69 290 TYR A N 1
ATOM 2355 C CA . TYR A 1 290 ? -2.890 -9.136 -26.643 1.00 74.69 290 TYR A CA 1
ATOM 2356 C C . TYR A 1 290 ? -1.828 -9.741 -25.713 1.00 74.69 290 TYR A C 1
ATOM 2358 O O . TYR A 1 290 ? -0.985 -10.506 -26.190 1.00 74.69 290 TYR A O 1
ATOM 2366 N N . PRO A 1 291 ? -1.909 -9.522 -24.383 1.00 71.25 291 PRO A N 1
ATOM 2367 C CA . PRO A 1 291 ? -0.990 -10.123 -23.406 1.00 71.25 291 PRO A CA 1
ATOM 2368 C C . PRO A 1 291 ? -0.878 -11.654 -23.525 1.00 71.25 291 PRO A C 1
ATOM 2370 O O . PRO A 1 291 ? 0.199 -12.236 -23.424 1.00 71.25 291 PRO A O 1
ATOM 2373 N N . TRP A 1 292 ? -1.986 -12.325 -23.857 1.00 73.88 292 TRP A N 1
ATOM 2374 C CA . TRP A 1 292 ? -2.032 -13.773 -24.082 1.00 73.88 292 TRP A CA 1
ATOM 2375 C C . TRP A 1 292 ? -1.622 -14.222 -25.495 1.00 73.88 292 TRP A C 1
ATOM 2377 O O . TRP A 1 292 ? -1.709 -15.411 -25.822 1.00 73.88 292 TRP A O 1
ATOM 2387 N N . GLY A 1 293 ? -1.095 -13.320 -26.323 1.00 71.38 293 GLY A N 1
ATOM 2388 C CA . GLY A 1 293 ? -0.428 -13.598 -27.598 1.00 71.38 293 GLY A CA 1
ATOM 2389 C C . GLY A 1 293 ? -1.308 -13.520 -28.836 1.00 71.38 293 GLY A C 1
ATOM 2390 O O . GLY A 1 293 ? -0.932 -12.867 -29.799 1.00 71.38 293 GLY A O 1
ATOM 2391 N N . ALA A 1 294 ? -2.444 -14.214 -28.841 1.00 70.38 294 ALA A N 1
ATOM 2392 C CA . ALA A 1 294 ? -3.275 -14.379 -30.034 1.00 70.38 294 ALA A CA 1
ATOM 2393 C C . ALA A 1 294 ? -4.699 -13.849 -29.825 1.00 70.38 294 ALA A C 1
ATOM 2395 O O . ALA A 1 294 ? -5.142 -13.666 -28.697 1.00 70.38 294 ALA A O 1
ATOM 2396 N N . TYR A 1 295 ? -5.458 -13.689 -30.911 1.00 72.62 295 TYR A N 1
ATOM 2397 C CA . TYR A 1 295 ? -6.876 -13.298 -30.863 1.00 72.62 295 TYR A CA 1
ATOM 2398 C C . TYR A 1 295 ? -7.751 -14.239 -30.022 1.00 72.62 295 TYR A C 1
ATOM 2400 O O . TYR A 1 295 ? -8.777 -13.832 -29.483 1.00 72.62 295 TYR A O 1
ATOM 2408 N N . TYR A 1 296 ? -7.360 -15.508 -29.902 1.00 74.56 296 TYR A N 1
ATOM 2409 C CA . TYR A 1 296 ? -8.112 -16.486 -29.128 1.00 74.56 296 TYR A CA 1
ATOM 2410 C C . TYR A 1 296 ? -7.729 -16.431 -27.650 1.00 74.56 296 TYR A C 1
ATOM 2412 O O . TYR A 1 296 ? -6.572 -16.614 -27.280 1.00 74.56 296 TYR A O 1
ATOM 2420 N N . THR A 1 297 ? -8.740 -16.289 -26.796 1.00 74.88 297 THR A N 1
ATOM 2421 C CA . THR A 1 297 ? -8.613 -16.328 -25.330 1.00 74.88 297 THR A CA 1
ATOM 2422 C C . THR A 1 297 ? -8.348 -17.730 -24.782 1.00 74.88 297 THR A C 1
ATOM 2424 O O . THR A 1 297 ? -8.243 -17.903 -23.571 1.00 74.88 297 THR A O 1
ATOM 2427 N N . ARG A 1 298 ? -8.246 -18.752 -25.643 1.00 78.69 298 ARG A N 1
ATOM 2428 C CA . ARG A 1 298 ? -7.992 -20.143 -25.261 1.00 78.69 298 ARG A CA 1
ATOM 2429 C C . ARG A 1 298 ? -6.790 -20.707 -25.995 1.00 78.69 298 ARG A C 1
ATOM 2431 O O . ARG A 1 298 ? -6.608 -20.466 -27.186 1.00 78.69 298 ARG A O 1
ATOM 2438 N N . ASN A 1 299 ? -6.007 -21.520 -25.294 1.00 77.12 299 ASN A N 1
ATOM 2439 C CA . ASN A 1 299 ? -4.969 -22.322 -25.932 1.00 77.12 299 ASN A CA 1
ATOM 2440 C C . ASN A 1 299 ? -5.572 -23.530 -26.678 1.00 77.12 299 ASN A C 1
ATOM 2442 O O . ASN A 1 299 ? -6.749 -23.859 -26.526 1.00 77.12 299 ASN A O 1
ATOM 2446 N N . ALA A 1 300 ? -4.739 -24.255 -27.431 1.00 79.25 300 ALA A N 1
ATOM 2447 C CA . ALA A 1 300 ? -5.139 -25.492 -28.114 1.00 79.25 300 ALA A CA 1
ATOM 2448 C C . ALA A 1 300 ? -5.660 -26.596 -27.164 1.00 79.25 300 ALA A C 1
ATOM 2450 O O . ALA A 1 300 ? -6.316 -27.531 -27.609 1.00 79.25 300 ALA A O 1
ATOM 2451 N N . LYS A 1 301 ? -5.382 -26.487 -25.857 1.00 79.81 301 LYS A N 1
ATOM 2452 C CA . LYS A 1 301 ? -5.865 -27.390 -24.800 1.00 79.81 301 LYS A CA 1
ATOM 2453 C C . LYS A 1 301 ? -7.185 -26.920 -24.164 1.00 79.81 301 LYS A C 1
ATOM 2455 O O . LYS A 1 301 ? -7.680 -27.573 -23.254 1.00 79.81 301 LYS A O 1
ATOM 2460 N N . GLY A 1 302 ? -7.753 -25.801 -24.618 1.00 76.94 302 GLY A N 1
ATOM 2461 C CA . GLY A 1 302 ? -8.990 -25.223 -24.094 1.00 76.94 302 GLY A CA 1
ATOM 2462 C C . GLY A 1 302 ? -8.849 -24.422 -22.794 1.00 76.94 302 GLY A C 1
ATOM 2463 O O . GLY A 1 302 ? -9.861 -23.939 -22.292 1.00 76.94 302 GLY A O 1
ATOM 2464 N N . CYS A 1 303 ? -7.638 -24.244 -22.255 1.00 77.00 303 CYS A N 1
ATOM 2465 C CA . CYS A 1 303 ? -7.406 -23.403 -21.079 1.00 77.00 303 CYS A CA 1
ATOM 2466 C C . CYS A 1 303 ? -7.555 -21.928 -21.456 1.00 77.00 303 CYS A C 1
ATOM 2468 O O . CYS A 1 303 ? -7.010 -21.504 -22.480 1.00 77.00 303 CYS A O 1
ATOM 2470 N N .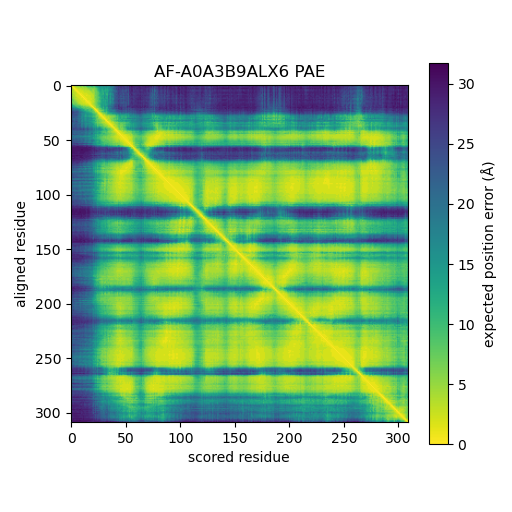 LEU A 1 304 ? -8.251 -21.159 -20.617 1.00 74.50 304 LEU A N 1
ATOM 2471 C CA . LEU A 1 304 ? -8.331 -19.708 -20.743 1.00 74.50 304 LEU A CA 1
ATOM 2472 C C . LEU A 1 304 ? -6.945 -19.106 -20.487 1.00 74.50 304 LEU A C 1
ATOM 2474 O O . LEU A 1 304 ? -6.290 -19.438 -19.504 1.00 74.50 304 LEU A O 1
ATOM 2478 N N . LEU A 1 305 ? -6.491 -18.266 -21.410 1.00 69.44 305 LEU A N 1
ATOM 2479 C CA . LEU A 1 305 ? -5.204 -17.573 -21.347 1.00 69.44 305 LEU A CA 1
ATOM 2480 C C . LEU A 1 305 ? -5.321 -16.165 -20.746 1.00 69.44 305 LEU A C 1
ATOM 2482 O O . LEU A 1 305 ? -4.321 -15.474 -20.598 1.00 69.44 305 LEU A O 1
ATOM 2486 N N . ALA A 1 306 ? -6.541 -15.743 -20.431 1.00 65.00 306 ALA A N 1
ATOM 2487 C CA . ALA A 1 306 ? -6.861 -14.447 -19.863 1.00 65.00 306 ALA A CA 1
ATOM 2488 C C . ALA A 1 306 ? -7.911 -14.621 -18.763 1.00 65.00 306 ALA A C 1
ATOM 2490 O O . ALA A 1 306 ? -8.728 -15.545 -18.831 1.00 65.00 306 ALA A O 1
ATOM 2491 N N . ASN A 1 307 ? -7.897 -13.723 -17.777 1.00 56.81 307 ASN A N 1
ATOM 2492 C CA . ASN A 1 307 ? -8.803 -13.732 -16.627 1.00 56.81 307 ASN A CA 1
ATOM 2493 C C . ASN A 1 307 ? -10.202 -13.189 -16.995 1.00 56.81 307 ASN A C 1
ATOM 2495 O O . ASN A 1 307 ? -10.716 -12.266 -16.372 1.00 56.81 307 ASN A O 1
ATOM 2499 N N . PHE A 1 308 ? -10.801 -13.718 -18.066 1.00 48.59 308 PHE A N 1
ATOM 2500 C CA . PHE A 1 308 ? -12.200 -13.461 -18.398 1.00 48.59 308 PHE A CA 1
ATOM 2501 C C . PHE A 1 308 ? -13.043 -14.532 -17.717 1.00 48.59 308 PHE A C 1
ATOM 2503 O O . PHE A 1 308 ? -13.038 -15.693 -18.139 1.00 48.59 308 PHE A O 1
ATOM 2510 N N . LYS A 1 309 ? -13.732 -14.138 -16.650 1.00 39.56 309 LYS A N 1
ATOM 2511 C CA . LYS A 1 309 ? -14.814 -14.920 -16.065 1.00 39.56 309 LYS A CA 1
ATOM 2512 C C . LYS A 1 309 ? -16.149 -14.433 -16.609 1.00 39.56 309 LYS A C 1
ATOM 2514 O O . LYS A 1 309 ? -16.299 -13.200 -16.745 1.00 39.56 309 LYS A O 1
#

Sequence (309 aa):
MKKLQHSFLLLLFLAALAASCGRSEGGQLVGVANRPKWKGINPYGMVYVPSGSLTIGSGDEDISRSLVAQPKTISIQGFFMDDTEITNNEYRQFVDWVVDSLALRKLDLVLEESENDQSPPQPSLDWEARGDIDWEADAEEGGDGALEDLFYQGNERFAGRKEFDVNKLVFEFMWYDWQGAAHAPRGKDVNRTSFIRRETVKIYPDTLTWVRDFSYSYNEPMSRNYFWHPAFDDYPVVGVNWKMAKAFCYWRTKIWNMAGETEEMSEDFRLPTEHEWEYAARGGREEASYPWGAYYTRNAKGCLLANFK

Radius of gyration: 28.95 Å; Cα contacts (8 Å, |Δi|>4): 293; chains: 1; bounding box: 100×57×74 Å

Nearest PDB structures (foldseek):
  6o6m-assembly1_C  TM=5.392E-01  e=1.946E-01  Chloracidobacterium thermophilum B
  6o6l-assembly1_C  TM=5.204E-01  e=2.202E-01  Chloracidobacterium thermophilum B
  8qf6-assembly1_D  TM=5.474E-01  e=4.344E-01  Escherichia coli BL21(DE3)
  6qki-assembly1_C  TM=5.180E-01  e=5.228E-01  Chloracidobacterium thermophilum B
  6qki-assembly1_A  TM=5.133E-01  e=4.915E-01  Chloracidobacterium thermophilum B

pLDDT: mean 80.18, std 12.76, range [39.56, 96.44]

Solvent-accessible surface area (backbone atoms only — not comparable to full-atom values): 19485 Å² total; per-residue (Å²): 114,72,69,61,55,55,53,50,53,52,50,53,51,51,49,51,57,61,64,66,66,62,84,74,79,81,81,64,95,79,74,78,81,89,66,83,78,87,68,90,82,76,61,88,70,46,39,82,45,76,59,48,73,46,71,44,52,77,61,84,83,46,87,78,71,73,67,88,57,73,62,45,78,46,79,45,76,57,46,75,42,66,75,62,73,64,22,20,48,65,52,44,54,54,52,50,51,51,53,50,55,52,48,35,63,57,70,67,44,51,49,88,74,72,96,62,98,75,68,66,101,60,78,54,70,39,72,78,59,57,79,72,64,51,74,67,70,32,55,44,90,90,58,93,26,69,52,50,81,51,34,49,59,80,89,67,29,66,93,79,47,89,47,70,35,59,84,71,45,61,46,79,41,72,52,73,41,62,66,66,57,69,70,47,70,87,93,57,96,70,65,73,70,78,40,53,46,75,50,76,39,62,61,66,54,43,48,56,45,47,50,71,77,35,83,87,55,97,29,64,69,47,39,74,33,44,78,77,38,77,94,30,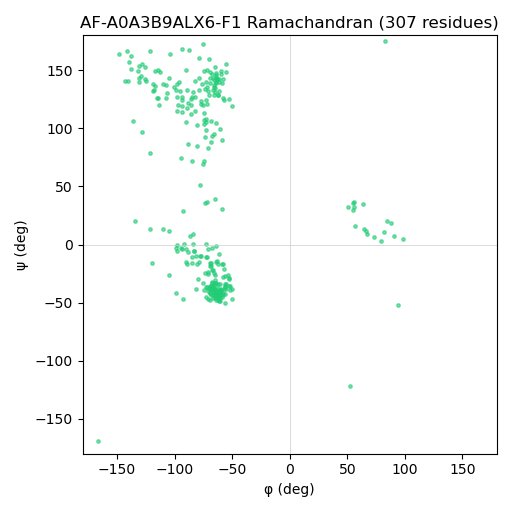32,88,34,62,60,66,47,72,52,75,66,40,51,51,41,49,24,49,48,53,35,50,56,54,63,70,67,58,85,58,94,57,88,69,81,74,51,65,82,74,50,74,67,56,46,52,50,60,53,25,72,84,54,78,89,43,90,37,55,68,50,53,96,57,57,45,49,101,84,67,49,68,59,54,97,77,128